Protein AF-A0A1M3NTE8-F1 (afdb_monomer)

pLDDT: mean 75.23, std 18.84, range [38.09, 96.38]

Solvent-accessible surface area (backbone atoms only — not comparable to full-atom values): 17982 Å² total; per-residue (Å²): 136,85,82,83,75,76,80,80,75,77,72,77,76,78,72,76,56,74,45,62,40,52,30,53,53,50,46,50,49,50,48,51,30,73,76,37,48,95,80,33,72,64,49,43,51,35,40,25,32,40,39,33,63,44,50,80,67,32,47,70,71,46,47,50,52,48,36,58,72,48,38,61,33,73,58,45,40,53,54,31,51,51,38,34,42,78,71,75,43,77,49,56,71,49,44,63,35,73,80,68,81,72,74,85,64,76,72,76,73,69,70,73,79,48,73,65,56,55,54,53,48,52,49,52,52,52,53,40,48,63,54,44,78,75,69,72,64,78,75,74,68,54,53,55,47,76,67,55,49,52,49,43,52,54,24,20,73,70,42,36,47,67,57,35,38,47,52,50,16,63,51,64,75,45,60,40,80,57,49,48,72,37,51,38,62,85,39,36,49,50,44,21,30,50,36,28,31,29,54,54,53,76,39,60,43,50,43,36,30,60,40,41,37,12,68,48,17,41,37,29,67,34,34,50,54,17,51,49,50,33,68,74,46,55,41,68,33,20,43,49,53,45,40,66,71,49,59,66,62,71,74,70,72,72,92,77,71,85,84,76,83,77,81,80,87,80,82,92,80,81,83,88,78,93,85,92,84,79,92,80,88,91,78,89,77,84,86,81,90,84,82,88,80,90,80,80,87,77,88,82,90,130

Sequence (302 aa):
MSADNPPLRAAPAHRLSRPATRAVVLEDIARAFIQGAERDPLAAESFADIGAALIPRVSMSSAVAVARMLAGRKDVPAPVLAALAARGLRPKGVTPAADPPRPKRKRVSRAPATPADGAARERMIADAARLAHLDAPPDLRRRADSIALLALARASERRDREDVVAILARVLGLPAAALDPLFDETSGELVAIACRAAGLEDADAIRIFVGVGPAATRSGAGLQEAMTSFQSLDRPTAARLLRTITRDEPEPLPAAQETAARSPRRQAAAAATLSPRSTAQSGLKDPKAATPASRTDGRNRG

Secondary structure (DSSP, 8-state):
-----------------HHHHHHHHHHHHHHHHHHHTTT-HHHHHHHHHHHHHHGGGS-HHHHHHHHHHHTT-S-B-HHHHHHHHHTT---TTPPBPP------------PPPPHHHHHHHHHHHHHHHHHHTS---GGGG-PPPHHHHHHHHHHHHTT-HHHHHHHHHHHHT--HHHHGGGGSTT-HHHHHHHHHHTT--HHHHHHHHHHTS-GGGGSHHHHHHHHHHHHHS-HHHHHHHHHHHHT-------S-STTSS-----------------------------------------

Foldseek 3Di:
DDPDDDPDDDDPPPPPDQQVLLLVLLVVLLVVCVVCVVPDPLSQQLNLFQLLLSLVPHDPVSLQVSLQSCALDEARAPSNQVSSVVVVRHRHNYDHHDPPPPPPPVPPPPPPCPVVNVVVVVVLLVVLVVCLPVDQDPLLPQAQDPVLLVQLLVCLVVLPQQSNLCSLCVLLVHDSVLCSVLQEQPALLSLLLSCQSNVHRPNSSLSCLCRHHHPQSSGNVRVVVNSVSNVVDHNSSSSSVSCVSSVPPPPPPPPPDPPPPDDDDDDDDDDDDDDDDDDDDDDDDDDDDDDDDDDDDDDDDD

Radius of gyration: 29.51 Å; Cα contacts (8 Å, |Δi|>4): 306; chains: 1; bounding box: 64×57×94 Å

Nearest PDB structures (foldseek):
  6w2r-assembly4_D  TM=2.465E-01  e=7.636E+00  synthetic construct

Structure (mmCIF, N/CA/C/O backbone):
data_AF-A0A1M3NTE8-F1
#
_entry.id   AF-A0A1M3NTE8-F1
#
loop_
_atom_site.group_PDB
_atom_site.id
_atom_site.type_symbol
_atom_site.label_atom_id
_atom_site.label_alt_id
_atom_site.label_comp_id
_atom_site.label_asym_id
_atom_site.label_entity_id
_atom_site.label_seq_id
_atom_site.pdbx_PDB_ins_code
_atom_site.Cartn_x
_atom_site.Cartn_y
_atom_site.Cartn_z
_atom_site.occupancy
_atom_site.B_iso_or_equiv
_atom_site.auth_seq_id
_atom_site.auth_comp_id
_atom_site.auth_asym_id
_atom_site.auth_atom_id
_atom_site.pdbx_PDB_model_num
ATOM 1 N N . MET A 1 1 ? 7.815 -33.077 48.089 1.00 52.97 1 MET A N 1
ATOM 2 C CA . MET A 1 1 ? 8.790 -32.557 47.107 1.00 52.97 1 MET A CA 1
ATOM 3 C C . MET A 1 1 ? 7.991 -32.054 45.917 1.00 52.97 1 MET A C 1
ATOM 5 O O . MET A 1 1 ? 7.627 -32.844 45.058 1.00 52.97 1 MET A O 1
ATOM 9 N N . SER A 1 2 ? 7.589 -30.783 45.953 1.00 54.34 2 SER A N 1
ATOM 10 C CA . SER A 1 2 ? 6.801 -30.159 44.886 1.00 54.34 2 SER A CA 1
ATOM 11 C C . SER A 1 2 ? 7.743 -29.775 43.753 1.00 54.34 2 SER A C 1
ATOM 13 O O . SER A 1 2 ? 8.661 -28.987 43.965 1.00 54.34 2 SER A O 1
ATOM 15 N N . ALA A 1 3 ? 7.552 -30.389 42.587 1.00 60.97 3 ALA A N 1
ATOM 16 C CA . ALA A 1 3 ? 8.304 -30.073 41.385 1.00 60.97 3 ALA A CA 1
ATOM 17 C C . ALA A 1 3 ? 7.840 -28.711 40.855 1.00 60.97 3 ALA A C 1
ATOM 19 O O . ALA A 1 3 ? 6.731 -28.568 40.341 1.00 60.97 3 ALA A O 1
ATOM 20 N N . ASP A 1 4 ? 8.699 -27.719 41.051 1.00 62.25 4 ASP A N 1
ATOM 21 C CA . ASP A 1 4 ? 8.585 -26.365 40.534 1.00 62.25 4 ASP A CA 1
ATOM 22 C C . ASP A 1 4 ? 8.729 -26.429 39.006 1.00 62.25 4 ASP A C 1
ATOM 24 O O . ASP A 1 4 ? 9.800 -26.735 38.478 1.00 62.25 4 ASP A O 1
ATOM 28 N N . ASN A 1 5 ? 7.616 -26.274 38.290 1.00 60.88 5 ASN A N 1
ATOM 29 C CA . ASN A 1 5 ? 7.572 -26.391 36.837 1.00 60.88 5 ASN A CA 1
ATOM 30 C C . ASN A 1 5 ? 7.789 -24.981 36.261 1.00 60.88 5 ASN A C 1
ATOM 32 O O . ASN A 1 5 ? 6.897 -24.137 36.396 1.00 60.88 5 ASN A O 1
ATOM 36 N N . PRO A 1 6 ? 8.958 -24.670 35.673 1.00 65.56 6 PRO A N 1
ATOM 37 C CA . PRO A 1 6 ? 9.236 -23.323 35.201 1.00 65.56 6 PRO A CA 1
ATOM 38 C C . PRO A 1 6 ? 8.247 -22.941 34.089 1.00 65.56 6 PRO A C 1
ATOM 40 O O . PRO A 1 6 ? 7.893 -23.785 33.259 1.00 65.56 6 PRO A O 1
ATOM 43 N N . PRO A 1 7 ? 7.799 -21.674 34.031 1.00 63.94 7 PRO A N 1
ATOM 44 C CA . PRO A 1 7 ? 6.866 -21.237 33.008 1.00 63.94 7 PRO A CA 1
ATOM 45 C C . PRO A 1 7 ? 7.504 -21.428 31.632 1.00 63.94 7 PRO A C 1
ATOM 47 O O . PRO A 1 7 ? 8.565 -20.871 31.337 1.00 63.94 7 PRO A O 1
ATOM 50 N N . LEU A 1 8 ? 6.834 -22.221 30.791 1.00 53.81 8 LEU A N 1
ATOM 51 C CA . LEU A 1 8 ? 7.122 -22.364 29.369 1.00 53.81 8 LEU A CA 1
ATOM 52 C C . LEU A 1 8 ? 7.195 -20.962 28.755 1.00 53.81 8 LEU A C 1
ATOM 54 O O . LEU A 1 8 ? 6.174 -20.317 28.511 1.00 53.81 8 LEU A O 1
ATOM 58 N N . ARG A 1 9 ? 8.418 -20.468 28.530 1.00 47.59 9 ARG A N 1
ATOM 59 C CA . ARG A 1 9 ? 8.657 -19.265 27.735 1.00 47.59 9 ARG A CA 1
ATOM 60 C C . ARG A 1 9 ? 8.012 -19.503 26.377 1.00 47.59 9 ARG A C 1
ATOM 62 O O . ARG A 1 9 ? 8.483 -20.345 25.617 1.00 47.59 9 ARG A O 1
ATOM 69 N N . ALA A 1 10 ? 6.936 -18.771 26.095 1.00 47.69 10 ALA A N 1
ATOM 70 C CA . ALA A 1 10 ? 6.314 -18.750 24.784 1.00 47.69 10 ALA A CA 1
ATOM 71 C C . ALA A 1 10 ? 7.410 -18.497 23.742 1.00 47.69 10 ALA A C 1
ATOM 73 O O . ALA A 1 10 ? 8.083 -17.463 23.778 1.00 47.69 10 ALA A O 1
ATOM 74 N N . ALA A 1 11 ? 7.628 -19.478 22.865 1.00 38.09 11 ALA A N 1
ATOM 75 C CA . ALA A 1 11 ? 8.566 -19.343 21.766 1.00 38.09 11 ALA A CA 1
ATOM 76 C C . ALA A 1 11 ? 8.205 -18.066 20.988 1.00 38.09 11 ALA A C 1
ATOM 78 O O . ALA A 1 11 ? 7.018 -17.837 20.724 1.00 38.09 11 ALA A O 1
ATOM 79 N N . PRO A 1 12 ? 9.178 -17.202 20.650 1.00 45.50 12 PRO A N 1
ATOM 80 C CA . PRO A 1 12 ? 8.890 -16.017 19.863 1.00 45.50 12 PRO A CA 1
ATOM 81 C C . PRO A 1 12 ? 8.267 -16.486 18.550 1.00 45.50 12 PRO A C 1
ATOM 83 O O . PRO A 1 12 ? 8.923 -17.176 17.773 1.00 45.50 12 PRO A O 1
ATOM 86 N N . ALA A 1 13 ? 6.994 -16.142 18.329 1.00 43.38 13 ALA A N 1
ATOM 87 C CA . ALA A 1 13 ? 6.312 -16.390 17.069 1.00 43.38 13 ALA A CA 1
ATOM 88 C C . ALA A 1 13 ? 7.244 -15.921 15.951 1.00 43.38 13 ALA A C 1
ATOM 90 O O . ALA A 1 13 ? 7.601 -14.738 15.904 1.00 43.38 13 ALA A O 1
ATOM 91 N N . HIS A 1 14 ? 7.716 -16.870 15.138 1.00 39.78 14 HIS A N 1
ATOM 92 C CA . HIS A 1 14 ? 8.646 -16.616 14.053 1.00 39.78 14 HIS A CA 1
ATOM 93 C C . HIS A 1 14 ? 8.064 -15.496 13.193 1.00 39.78 14 HIS A C 1
ATOM 95 O O . HIS A 1 14 ? 7.121 -15.704 12.435 1.00 39.78 14 HIS A O 1
ATOM 101 N N . ARG A 1 15 ? 8.612 -14.284 13.345 1.00 43.62 15 ARG A N 1
ATOM 102 C CA . ARG A 1 15 ? 8.368 -13.179 12.426 1.00 43.62 15 ARG A CA 1
ATOM 103 C C . ARG A 1 15 ? 8.891 -13.665 11.084 1.00 43.62 15 ARG A C 1
ATOM 105 O O . ARG A 1 15 ? 10.106 -13.677 10.875 1.00 43.62 15 ARG A O 1
ATOM 112 N N . LEU A 1 16 ? 7.995 -14.123 10.213 1.00 38.59 16 LEU A N 1
ATOM 113 C CA . LEU A 1 16 ? 8.320 -14.347 8.813 1.00 38.59 16 LEU A CA 1
ATOM 114 C C . LEU A 1 16 ? 9.028 -13.078 8.334 1.00 38.59 16 LEU A C 1
ATOM 116 O O . LEU A 1 16 ? 8.585 -11.951 8.559 1.00 38.59 16 LEU A O 1
ATOM 120 N N . SER A 1 17 ? 10.253 -13.260 7.862 1.00 43.56 17 SER A N 1
ATOM 121 C CA . SER A 1 17 ? 11.192 -12.157 7.727 1.00 43.56 17 SER A CA 1
ATOM 122 C C . SER A 1 17 ? 10.677 -11.158 6.682 1.00 43.56 17 SER A C 1
ATOM 124 O O . SER A 1 17 ? 10.452 -11.535 5.535 1.00 43.56 17 SER A O 1
ATOM 126 N N . ARG A 1 18 ? 10.582 -9.871 7.066 1.00 55.00 18 ARG A N 1
ATOM 127 C CA . ARG A 1 18 ? 10.292 -8.684 6.222 1.00 55.00 18 ARG A CA 1
ATOM 128 C C . ARG A 1 18 ? 10.755 -8.751 4.744 1.00 55.00 18 ARG A C 1
ATOM 130 O O . ARG A 1 18 ? 10.030 -8.241 3.890 1.00 55.00 18 ARG A O 1
ATOM 137 N N . PRO A 1 19 ? 11.930 -9.310 4.385 1.00 58.81 19 PRO A N 1
ATOM 138 C CA . PRO A 1 19 ? 12.345 -9.468 2.984 1.00 58.81 19 PRO A CA 1
ATOM 139 C C . PRO A 1 19 ? 11.496 -10.424 2.125 1.00 58.81 19 PRO A C 1
ATOM 141 O O . PRO A 1 19 ? 11.355 -10.156 0.933 1.00 58.81 19 PRO A O 1
ATOM 144 N N . ALA A 1 20 ? 10.933 -11.506 2.676 1.00 66.75 20 ALA A N 1
ATOM 145 C CA . ALA A 1 20 ? 10.155 -12.488 1.899 1.00 66.75 20 ALA A CA 1
ATOM 146 C C . ALA A 1 20 ? 8.852 -11.875 1.364 1.00 66.75 20 ALA A C 1
ATOM 148 O O . ALA A 1 20 ? 8.444 -12.063 0.226 1.00 66.75 20 ALA A O 1
ATOM 149 N N . THR A 1 21 ? 8.258 -11.037 2.191 1.00 71.69 21 THR A N 1
ATOM 150 C CA . THR A 1 21 ? 7.021 -10.305 1.977 1.00 71.69 21 THR A CA 1
ATOM 151 C C . THR A 1 21 ? 7.117 -9.318 0.796 1.00 71.69 21 THR A C 1
ATOM 153 O O . THR A 1 21 ? 6.247 -9.286 -0.070 1.00 71.69 21 THR A O 1
ATOM 156 N N . ARG A 1 22 ? 8.223 -8.565 0.683 1.00 77.88 22 ARG A N 1
ATOM 157 C CA . ARG A 1 22 ? 8.473 -7.649 -0.455 1.00 77.88 22 ARG A CA 1
ATOM 158 C C . ARG A 1 22 ? 8.763 -8.387 -1.760 1.00 77.88 22 ARG A C 1
ATOM 160 O O . ARG A 1 22 ? 8.452 -7.871 -2.829 1.00 77.88 22 ARG A O 1
ATOM 167 N N . ALA A 1 23 ? 9.374 -9.566 -1.664 1.00 83.00 23 ALA A N 1
ATOM 168 C CA . ALA A 1 23 ? 9.650 -10.409 -2.818 1.00 83.00 23 ALA A CA 1
ATOM 169 C C . ALA A 1 23 ? 8.363 -10.875 -3.496 1.00 83.00 23 ALA A C 1
ATOM 171 O O . ALA A 1 23 ? 8.239 -10.708 -4.703 1.00 83.00 23 ALA A O 1
ATOM 172 N N . VAL A 1 24 ? 7.395 -11.359 -2.710 1.00 83.19 24 VAL A N 1
ATOM 173 C CA . VAL A 1 24 ? 6.091 -11.800 -3.227 1.00 83.19 24 VAL A CA 1
ATOM 174 C C . VAL A 1 24 ? 5.409 -10.675 -4.000 1.00 83.19 24 VAL A C 1
ATOM 176 O O . VAL A 1 24 ? 5.015 -10.873 -5.141 1.00 83.19 24 VAL A O 1
ATOM 179 N N . VAL A 1 25 ? 5.359 -9.464 -3.435 1.00 80.94 25 VAL A N 1
ATOM 180 C CA . VAL A 1 25 ? 4.721 -8.332 -4.122 1.00 80.94 25 VAL A CA 1
ATOM 181 C C . VAL A 1 25 ? 5.452 -7.952 -5.413 1.00 80.94 25 VAL A C 1
ATOM 183 O O . VAL A 1 25 ? 4.812 -7.691 -6.427 1.00 80.94 25 VAL A O 1
ATOM 186 N N . LEU A 1 26 ? 6.788 -7.935 -5.408 1.00 89.69 26 LEU A N 1
ATOM 187 C CA . LEU A 1 26 ? 7.556 -7.655 -6.622 1.00 89.69 26 LEU A CA 1
ATOM 188 C C . LEU A 1 26 ? 7.302 -8.711 -7.712 1.00 89.69 26 LEU A C 1
ATOM 190 O O . LEU A 1 26 ? 7.161 -8.354 -8.881 1.00 89.69 26 LEU A O 1
ATOM 194 N N . GLU A 1 27 ? 7.232 -9.989 -7.342 1.00 90.69 27 GLU A N 1
ATOM 195 C CA . GLU A 1 27 ? 6.917 -11.087 -8.261 1.00 90.69 27 GLU A CA 1
ATOM 196 C C . GLU A 1 27 ? 5.484 -10.989 -8.802 1.00 90.69 27 GLU A C 1
ATOM 198 O O . GLU A 1 27 ? 5.280 -11.177 -10.002 1.00 90.69 27 GLU A O 1
ATOM 203 N N . ASP A 1 28 ? 4.509 -10.630 -7.964 1.00 86.75 28 ASP A N 1
ATOM 204 C CA . ASP A 1 28 ? 3.114 -10.437 -8.373 1.00 86.75 28 ASP A CA 1
ATOM 205 C C . ASP A 1 28 ? 2.981 -9.281 -9.377 1.00 86.75 28 ASP A C 1
ATOM 207 O O . ASP A 1 28 ? 2.357 -9.439 -10.428 1.00 86.75 28 ASP A O 1
ATOM 211 N N . ILE A 1 29 ? 3.629 -8.137 -9.120 1.00 86.62 29 ILE A N 1
ATOM 212 C CA . ILE A 1 29 ? 3.616 -6.991 -10.046 1.00 86.62 29 ILE A CA 1
ATOM 213 C C . ILE A 1 29 ? 4.350 -7.344 -11.346 1.00 86.62 29 ILE A C 1
ATOM 215 O O . ILE A 1 29 ? 3.859 -7.029 -12.430 1.00 86.62 29 ILE A O 1
ATOM 219 N N . ALA A 1 30 ? 5.489 -8.043 -11.272 1.00 91.00 30 ALA A N 1
ATOM 220 C CA . ALA A 1 30 ? 6.195 -8.516 -12.463 1.00 91.00 30 ALA A CA 1
ATOM 221 C C . ALA A 1 30 ? 5.328 -9.483 -13.285 1.00 91.00 30 ALA A C 1
ATOM 223 O O . ALA A 1 30 ? 5.310 -9.406 -14.513 1.00 91.00 30 ALA A O 1
ATOM 224 N N . ARG A 1 31 ? 4.569 -10.368 -12.628 1.00 91.06 31 ARG A N 1
ATOM 225 C CA . ARG A 1 31 ? 3.627 -11.282 -13.286 1.00 91.06 31 ARG A CA 1
ATOM 226 C C . ARG A 1 31 ? 2.488 -10.524 -13.959 1.00 91.06 31 ARG A C 1
ATOM 228 O O . ARG A 1 31 ? 2.199 -10.806 -15.119 1.00 91.06 31 ARG A O 1
ATOM 235 N N . ALA A 1 32 ? 1.889 -9.554 -13.271 1.00 85.31 32 ALA A N 1
ATOM 236 C CA . ALA A 1 32 ? 0.842 -8.703 -13.830 1.00 85.31 32 ALA A CA 1
ATOM 237 C C . ALA A 1 32 ? 1.348 -7.925 -15.057 1.00 85.31 32 ALA A C 1
ATOM 239 O O . ALA A 1 32 ? 0.677 -7.893 -16.086 1.00 85.31 32 ALA A O 1
ATOM 240 N N . PHE A 1 33 ? 2.569 -7.382 -14.991 1.00 90.00 33 PHE A N 1
ATOM 241 C CA . PHE A 1 33 ? 3.233 -6.768 -16.139 1.00 90.00 33 PHE A CA 1
ATOM 242 C C . PHE A 1 33 ? 3.392 -7.768 -17.290 1.00 90.00 33 PHE A C 1
ATOM 244 O O . PHE A 1 33 ? 2.967 -7.490 -18.402 1.00 90.00 33 PHE A O 1
ATOM 251 N N . ILE A 1 34 ? 3.923 -8.967 -17.050 1.00 89.81 34 ILE A N 1
ATOM 252 C CA . ILE A 1 34 ? 4.114 -9.971 -18.112 1.00 89.81 34 ILE A CA 1
ATOM 253 C C . ILE A 1 34 ? 2.788 -10.355 -18.786 1.00 89.81 34 ILE A C 1
ATOM 255 O O . ILE A 1 34 ? 2.754 -10.529 -20.006 1.00 89.81 34 ILE A O 1
ATOM 259 N N . GLN A 1 35 ? 1.708 -10.455 -18.010 1.00 87.81 35 GLN A N 1
ATOM 260 C CA . GLN A 1 35 ? 0.374 -10.796 -18.508 1.00 87.81 35 GLN A CA 1
ATOM 261 C C . GLN A 1 35 ? -0.313 -9.637 -19.254 1.00 87.81 35 GLN A C 1
ATOM 263 O O . GLN A 1 35 ? -1.102 -9.898 -20.159 1.00 87.81 35 GLN A O 1
ATOM 268 N N . GLY A 1 36 ? -0.026 -8.379 -18.895 1.00 78.06 36 GLY A N 1
ATOM 269 C CA . GLY A 1 36 ? -0.751 -7.198 -19.386 1.00 78.06 36 GLY A CA 1
ATOM 270 C C . GLY A 1 36 ? 0.043 -6.200 -20.240 1.00 78.06 36 GLY A C 1
ATOM 271 O O . GLY A 1 36 ? -0.573 -5.319 -20.832 1.00 78.06 36 GLY A O 1
ATOM 272 N N . ALA A 1 37 ? 1.374 -6.314 -20.334 1.00 60.78 37 ALA A N 1
ATOM 273 C CA . ALA A 1 37 ? 2.258 -5.263 -20.867 1.00 60.78 37 ALA A CA 1
ATOM 274 C C . ALA A 1 37 ? 1.946 -4.816 -22.302 1.00 60.78 37 ALA A C 1
ATOM 276 O O . ALA A 1 37 ? 2.113 -3.644 -22.614 1.00 60.78 37 ALA A O 1
ATOM 277 N N . GLU A 1 38 ? 1.473 -5.713 -23.168 1.00 65.62 38 GLU A N 1
ATOM 278 C CA . GLU A 1 38 ? 1.120 -5.349 -24.550 1.00 65.62 38 GLU A CA 1
ATOM 279 C C . GLU A 1 38 ? -0.190 -4.550 -24.641 1.00 65.62 38 GLU A C 1
ATOM 281 O O . GLU A 1 38 ? -0.484 -3.962 -25.677 1.00 65.62 38 GLU A O 1
ATOM 286 N N . ARG A 1 39 ? -0.998 -4.538 -23.573 1.00 65.19 39 ARG A N 1
ATOM 287 C CA . ARG A 1 39 ? -2.368 -4.004 -23.582 1.00 65.19 39 ARG A CA 1
ATOM 288 C C . ARG A 1 39 ? -2.565 -2.791 -22.677 1.00 65.19 39 ARG A C 1
ATOM 290 O O . ARG A 1 39 ? -3.520 -2.054 -22.899 1.00 65.19 39 ARG A O 1
ATOM 297 N N . ASP A 1 40 ? -1.699 -2.579 -21.684 1.00 79.75 40 ASP A N 1
ATOM 298 C CA . ASP A 1 40 ? -1.876 -1.520 -20.685 1.00 79.75 40 ASP A CA 1
ATOM 299 C C . ASP A 1 40 ? -0.588 -0.700 -20.437 1.00 79.75 40 ASP A C 1
ATOM 301 O O . ASP A 1 40 ? 0.303 -1.138 -19.698 1.00 79.75 40 ASP A O 1
ATOM 305 N N . PRO A 1 41 ? -0.479 0.522 -20.999 1.00 79.38 41 PRO A N 1
ATOM 306 C CA . PRO A 1 41 ? 0.667 1.397 -20.762 1.00 79.38 41 PRO A CA 1
ATOM 307 C C . PRO A 1 41 ? 0.775 1.870 -19.303 1.00 79.38 41 PRO A C 1
ATOM 309 O O . PRO A 1 41 ? 1.880 2.166 -18.846 1.00 79.38 41 PRO A O 1
ATOM 312 N N . LEU A 1 42 ? -0.329 1.911 -18.545 1.00 74.94 42 LEU A N 1
ATOM 313 C CA . LEU A 1 42 ? -0.292 2.266 -17.123 1.00 74.94 42 LEU A CA 1
ATOM 314 C C . LEU A 1 42 ? 0.345 1.150 -16.298 1.00 74.94 42 LEU A C 1
ATOM 316 O O . LEU A 1 42 ? 1.112 1.434 -15.382 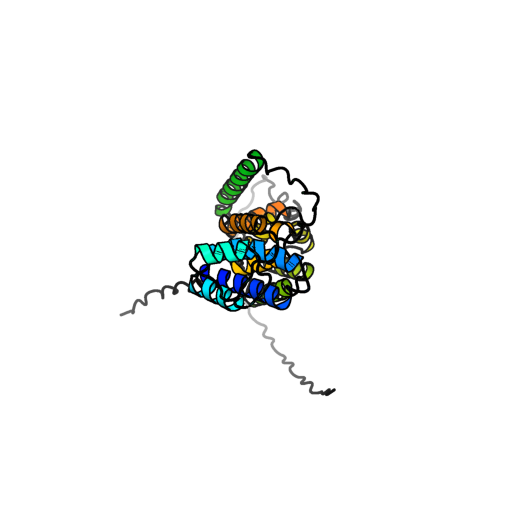1.00 74.94 42 LEU A O 1
ATOM 320 N N . ALA A 1 43 ? 0.092 -0.115 -16.643 1.00 79.50 43 ALA A N 1
ATOM 321 C CA . ALA A 1 43 ? 0.746 -1.246 -15.990 1.00 79.50 43 ALA A CA 1
ATOM 322 C C . ALA A 1 43 ? 2.269 -1.225 -16.204 1.00 79.50 43 ALA A C 1
ATOM 324 O O . ALA A 1 43 ? 3.022 -1.514 -15.273 1.00 79.50 43 ALA A O 1
ATOM 325 N N . ALA A 1 44 ? 2.730 -0.845 -17.401 1.00 85.00 44 ALA A N 1
ATOM 326 C CA . ALA A 1 44 ? 4.154 -0.688 -17.692 1.00 85.00 44 ALA A CA 1
ATOM 327 C C . ALA A 1 44 ? 4.790 0.462 -16.890 1.00 85.00 44 ALA A C 1
ATOM 329 O O . ALA A 1 44 ? 5.868 0.277 -16.324 1.00 85.00 44 ALA A O 1
ATOM 330 N N . GLU A 1 45 ? 4.115 1.614 -16.787 1.00 83.25 45 GLU A N 1
ATOM 33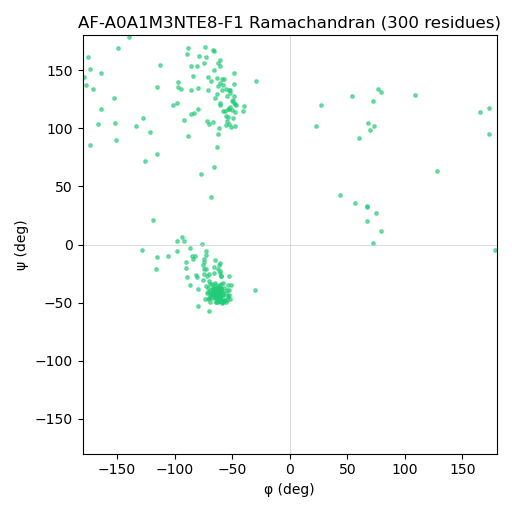1 C CA . GLU A 1 45 ? 4.559 2.761 -15.975 1.00 83.25 45 GLU A CA 1
ATOM 332 C C . GLU A 1 45 ? 4.625 2.391 -14.483 1.00 83.25 45 GLU A C 1
ATOM 334 O O . GLU A 1 45 ? 5.665 2.559 -13.847 1.00 83.25 45 GLU A O 1
ATOM 339 N N . SER A 1 46 ? 3.563 1.792 -13.936 1.00 82.75 46 SER A N 1
ATOM 340 C CA . SER A 1 46 ? 3.534 1.332 -12.543 1.00 82.75 46 SER A CA 1
ATOM 341 C C . SER A 1 46 ? 4.605 0.280 -12.256 1.00 82.75 46 SER A C 1
ATOM 343 O O . SER A 1 46 ? 5.238 0.324 -11.201 1.00 82.75 46 SER A O 1
ATOM 345 N N . PHE A 1 47 ? 4.855 -0.654 -13.179 1.00 91.94 47 PHE A N 1
ATOM 346 C CA . PHE A 1 47 ? 5.926 -1.632 -13.005 1.00 91.94 47 PHE A CA 1
ATOM 347 C C . PHE A 1 47 ? 7.314 -0.990 -13.062 1.00 91.94 47 PHE A C 1
ATOM 349 O O . PHE A 1 47 ? 8.173 -1.354 -12.257 1.00 91.94 47 PHE A O 1
ATOM 356 N N . ALA A 1 48 ? 7.534 -0.027 -13.963 1.00 91.31 48 ALA A N 1
ATOM 357 C CA . ALA A 1 48 ? 8.789 0.718 -14.049 1.00 91.31 48 ALA A CA 1
ATOM 358 C C . ALA A 1 48 ? 9.134 1.361 -12.702 1.00 91.31 48 ALA A C 1
ATOM 360 O O . ALA A 1 48 ? 10.236 1.192 -12.178 1.00 91.31 48 ALA A O 1
ATOM 361 N N . ASP A 1 49 ? 8.145 2.038 -12.136 1.00 86.00 49 ASP A N 1
ATOM 362 C CA . ASP A 1 49 ? 8.233 2.787 -10.897 1.00 86.00 49 ASP A CA 1
ATOM 363 C C . ASP A 1 49 ? 8.388 1.882 -9.667 1.00 86.00 49 ASP A C 1
ATOM 365 O O . ASP A 1 49 ? 9.357 1.989 -8.908 1.00 86.00 49 ASP A O 1
ATOM 369 N N . ILE A 1 50 ? 7.437 0.968 -9.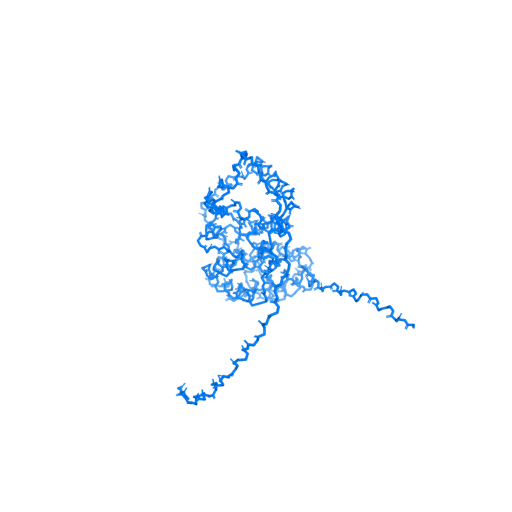459 1.00 87.12 50 ILE A N 1
ATOM 370 C CA . ILE A 1 50 ? 7.394 0.120 -8.263 1.00 87.12 50 ILE A CA 1
ATOM 371 C C . ILE A 1 50 ? 8.510 -0.923 -8.310 1.00 87.12 50 ILE A C 1
ATOM 373 O O . ILE A 1 50 ? 9.182 -1.166 -7.304 1.00 87.12 50 ILE A O 1
ATOM 377 N N . GLY A 1 51 ? 8.750 -1.517 -9.481 1.00 92.25 51 GLY A N 1
ATOM 378 C CA . GLY A 1 51 ? 9.821 -2.483 -9.683 1.00 92.25 51 GLY A CA 1
ATOM 379 C C . GLY A 1 51 ? 11.183 -1.880 -9.347 1.00 92.25 51 GLY A C 1
ATOM 380 O O . GLY A 1 51 ? 11.915 -2.449 -8.534 1.00 92.25 51 GLY A O 1
ATOM 381 N N . ALA A 1 52 ? 11.497 -0.694 -9.881 1.00 91.56 52 ALA A N 1
ATOM 382 C CA . ALA A 1 52 ? 12.760 -0.012 -9.595 1.00 91.56 52 ALA A CA 1
ATOM 383 C C . ALA A 1 52 ? 12.930 0.336 -8.105 1.00 91.56 52 ALA A C 1
ATOM 385 O O . ALA A 1 52 ? 14.041 0.244 -7.581 1.00 91.56 52 ALA A O 1
ATOM 386 N N . ALA A 1 53 ? 11.845 0.673 -7.399 1.00 87.19 53 ALA A N 1
ATOM 387 C CA . ALA A 1 53 ? 11.884 0.957 -5.964 1.00 87.19 53 ALA A CA 1
ATOM 388 C C . ALA A 1 53 ? 12.073 -0.305 -5.094 1.00 87.19 53 ALA A C 1
ATOM 390 O O . ALA A 1 53 ? 12.745 -0.257 -4.056 1.00 87.19 53 ALA A O 1
ATOM 391 N N . LEU A 1 54 ? 11.485 -1.440 -5.492 1.00 88.50 54 LEU A N 1
ATOM 392 C CA . LEU A 1 54 ? 11.504 -2.683 -4.710 1.00 88.50 54 LEU A CA 1
ATOM 393 C C . LEU A 1 54 ? 12.739 -3.552 -4.968 1.00 88.50 54 LEU A C 1
ATOM 395 O O . LEU A 1 54 ? 13.243 -4.168 -4.025 1.00 88.50 54 LEU A O 1
ATOM 399 N N . ILE A 1 55 ? 13.262 -3.594 -6.198 1.00 93.62 55 ILE A N 1
ATOM 400 C CA . ILE A 1 55 ? 14.407 -4.444 -6.571 1.00 93.62 55 ILE A CA 1
ATOM 401 C C . ILE A 1 55 ? 15.621 -4.259 -5.647 1.00 93.62 55 ILE A C 1
ATOM 403 O O . ILE A 1 55 ? 16.181 -5.274 -5.231 1.00 93.62 55 ILE A O 1
ATOM 407 N N . PRO A 1 56 ? 16.035 -3.043 -5.244 1.00 91.81 56 PRO A N 1
ATOM 408 C CA . PRO A 1 56 ? 17.164 -2.869 -4.325 1.00 91.81 56 PRO A CA 1
ATOM 409 C C . PRO A 1 56 ? 16.915 -3.420 -2.912 1.00 91.81 56 PRO A C 1
ATOM 411 O O . PRO A 1 56 ? 17.859 -3.640 -2.161 1.00 91.81 56 PRO A O 1
ATOM 414 N N . ARG A 1 57 ? 15.648 -3.629 -2.530 1.00 87.50 57 ARG A N 1
ATOM 415 C CA . ARG A 1 57 ? 15.220 -3.925 -1.153 1.00 87.50 57 ARG A CA 1
ATOM 416 C C . ARG A 1 57 ? 14.828 -5.386 -0.920 1.00 87.50 57 ARG A C 1
ATOM 418 O O . ARG A 1 57 ? 14.593 -5.761 0.230 1.00 87.50 57 ARG A O 1
ATOM 425 N N . VAL A 1 58 ? 14.708 -6.192 -1.975 1.00 90.00 58 VAL A N 1
ATOM 426 C CA . VAL A 1 58 ? 14.399 -7.630 -1.880 1.00 90.00 58 VAL A CA 1
ATOM 427 C C . VAL A 1 58 ? 15.669 -8.474 -1.757 1.00 90.00 58 VAL A C 1
ATOM 429 O O . VAL A 1 58 ? 16.777 -8.025 -2.062 1.00 90.00 58 VAL A O 1
ATOM 432 N N . SER A 1 59 ? 15.525 -9.728 -1.335 1.00 91.88 59 SER A N 1
ATOM 433 C CA . SER A 1 59 ? 16.647 -10.672 -1.309 1.00 91.88 59 SER A CA 1
ATOM 434 C C . SER A 1 59 ? 17.232 -10.905 -2.716 1.00 91.88 59 SER A C 1
ATOM 436 O O . SER A 1 59 ? 16.572 -10.646 -3.726 1.00 91.88 59 SER A O 1
ATOM 438 N N . MET A 1 60 ? 18.482 -11.374 -2.804 1.00 94.62 60 MET A N 1
ATOM 439 C CA . MET A 1 60 ? 19.108 -11.649 -4.107 1.00 94.62 60 MET A CA 1
ATOM 440 C C . MET A 1 60 ? 18.386 -12.766 -4.870 1.00 94.62 60 MET A C 1
ATOM 442 O O . MET A 1 60 ? 18.196 -12.643 -6.076 1.00 94.62 60 MET A O 1
ATOM 446 N N . SER A 1 61 ? 17.921 -13.816 -4.183 1.00 91.19 61 SER A N 1
ATOM 447 C CA . SER A 1 61 ? 17.166 -14.907 -4.815 1.00 91.19 61 SER A CA 1
ATOM 448 C C . SER A 1 61 ? 15.874 -14.407 -5.465 1.00 91.19 61 SER A C 1
ATOM 450 O O . SER A 1 61 ? 15.574 -14.787 -6.594 1.00 91.19 61 SER A O 1
ATOM 452 N N . SER A 1 62 ? 15.162 -13.491 -4.809 1.00 92.50 62 SER A N 1
ATOM 453 C CA . SER A 1 62 ? 13.949 -12.865 -5.348 1.00 92.50 62 SER A CA 1
ATOM 454 C C . SER A 1 62 ? 14.239 -11.974 -6.557 1.00 92.50 62 SER A C 1
ATOM 456 O O . SER A 1 62 ? 13.545 -12.047 -7.566 1.00 92.50 62 SER A O 1
ATOM 458 N N . ALA A 1 63 ? 15.305 -11.167 -6.507 1.00 95.00 63 ALA A N 1
ATOM 459 C CA . ALA A 1 63 ? 15.711 -10.365 -7.663 1.00 95.00 63 ALA A CA 1
ATOM 460 C C . ALA A 1 63 ? 16.104 -11.246 -8.865 1.00 95.00 63 ALA A C 1
ATOM 462 O O . ALA A 1 63 ? 15.770 -10.917 -10.002 1.00 95.00 63 ALA A O 1
ATOM 463 N N . VAL A 1 64 ? 16.751 -12.394 -8.622 1.00 95.25 64 VAL A N 1
ATOM 464 C CA . VAL A 1 64 ? 17.049 -13.401 -9.656 1.00 95.25 64 VAL A CA 1
ATOM 465 C C . VAL A 1 64 ? 15.767 -14.008 -10.229 1.00 95.25 64 VAL A C 1
ATOM 467 O O . VAL A 1 64 ? 15.679 -14.171 -11.446 1.00 95.25 64 VAL A O 1
ATOM 470 N N . ALA A 1 65 ? 14.778 -14.333 -9.392 1.00 93.38 65 ALA A N 1
ATOM 471 C CA . ALA A 1 65 ? 13.491 -14.856 -9.850 1.00 93.38 65 ALA A CA 1
ATOM 472 C C . ALA A 1 65 ? 12.798 -13.866 -10.799 1.00 93.38 65 ALA A C 1
ATOM 474 O O . ALA A 1 65 ? 12.442 -14.232 -11.917 1.00 93.38 65 ALA A O 1
ATOM 475 N N . VAL A 1 66 ? 12.737 -12.590 -10.417 1.00 95.44 66 VAL A N 1
ATOM 476 C CA . VAL A 1 66 ? 12.176 -11.517 -11.252 1.00 95.44 66 VAL A CA 1
ATOM 477 C C . VAL A 1 66 ? 12.978 -11.338 -12.544 1.00 95.44 66 VAL A C 1
ATOM 479 O O . VAL A 1 66 ? 12.394 -11.265 -13.621 1.00 95.44 66 VAL A O 1
ATOM 482 N N . ALA A 1 67 ? 14.314 -11.349 -12.488 1.00 95.81 67 ALA A N 1
ATOM 483 C CA . ALA A 1 67 ? 15.145 -11.281 -13.692 1.00 95.81 67 ALA A CA 1
ATOM 484 C C . ALA A 1 67 ? 14.879 -12.458 -14.651 1.00 95.81 67 ALA A C 1
ATOM 486 O O . ALA A 1 67 ? 14.853 -12.269 -15.865 1.00 95.81 67 ALA A O 1
ATOM 487 N N . ARG A 1 68 ? 14.641 -13.668 -14.128 1.00 95.69 68 ARG A N 1
ATOM 488 C CA . ARG A 1 68 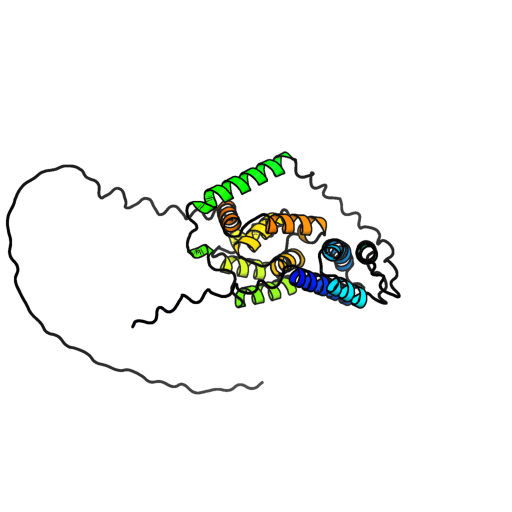? 14.254 -14.832 -14.943 1.00 95.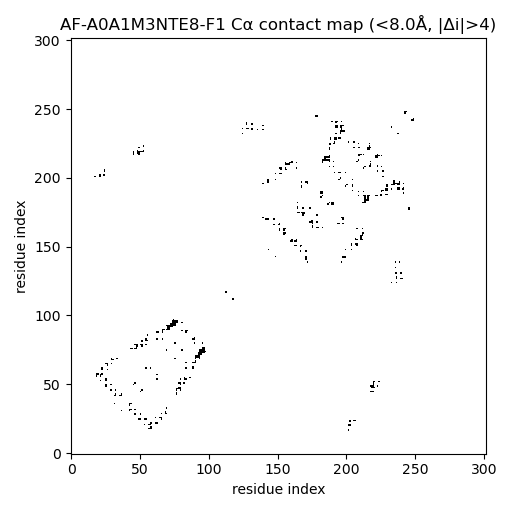69 68 ARG A CA 1
ATOM 489 C C . ARG A 1 68 ? 12.872 -14.662 -15.564 1.00 95.69 68 ARG A C 1
ATOM 491 O O . ARG A 1 68 ? 12.719 -14.980 -16.736 1.00 95.69 68 ARG A O 1
ATOM 498 N N . MET A 1 69 ? 11.903 -14.136 -14.816 1.00 95.25 69 MET A N 1
ATOM 499 C CA . MET A 1 69 ? 10.556 -13.856 -15.332 1.00 95.25 69 MET A CA 1
ATOM 500 C C . MET A 1 69 ? 10.578 -12.861 -16.502 1.00 95.25 69 MET A C 1
ATOM 502 O O . MET A 1 69 ? 9.784 -12.979 -17.429 1.00 95.25 69 MET A O 1
ATOM 506 N N . LEU A 1 70 ? 11.502 -11.898 -16.472 1.00 94.56 70 LEU A N 1
ATOM 507 C CA . LEU A 1 70 ? 11.651 -10.878 -17.512 1.00 94.56 70 LEU A CA 1
ATOM 508 C C . LEU A 1 70 ? 12.507 -11.329 -18.706 1.00 94.56 70 LEU A C 1
ATOM 510 O O . LEU A 1 70 ? 12.561 -10.619 -19.706 1.00 94.56 70 LEU A O 1
ATOM 514 N N . ALA A 1 71 ? 13.196 -12.470 -18.628 1.00 93.69 71 ALA A N 1
ATOM 515 C CA . ALA A 1 71 ? 14.084 -12.925 -19.695 1.00 93.69 71 ALA A CA 1
ATOM 516 C C . ALA A 1 71 ? 13.315 -13.184 -21.005 1.00 93.69 71 ALA A C 1
ATOM 518 O O . ALA A 1 71 ? 12.233 -13.768 -21.003 1.00 93.69 71 ALA A O 1
ATOM 519 N N . GLY A 1 72 ? 13.881 -12.743 -22.131 1.00 89.62 72 GLY A N 1
ATOM 520 C CA . GLY A 1 72 ? 13.265 -12.855 -23.459 1.00 89.62 72 GLY A CA 1
ATOM 521 C C . GLY A 1 72 ? 12.074 -11.923 -23.707 1.00 89.62 72 GLY A C 1
ATOM 522 O O . GLY A 1 72 ? 11.484 -11.971 -24.787 1.00 89.62 72 GLY A O 1
ATOM 523 N N . ARG A 1 73 ? 11.704 -11.073 -22.740 1.00 89.38 73 ARG A N 1
ATOM 524 C CA . ARG A 1 73 ? 10.653 -10.071 -22.929 1.00 89.38 73 ARG A CA 1
ATOM 525 C C . ARG A 1 73 ? 11.202 -8.863 -23.674 1.00 89.38 73 ARG A C 1
ATOM 527 O O . ARG A 1 73 ? 12.257 -8.329 -23.335 1.00 89.38 73 ARG A O 1
ATOM 534 N N . LYS A 1 74 ? 10.435 -8.414 -24.662 1.00 84.94 74 LYS A N 1
ATOM 535 C CA . LYS A 1 74 ? 10.591 -7.091 -25.260 1.00 84.94 74 LYS A CA 1
ATOM 536 C C . LYS A 1 74 ? 9.901 -6.074 -24.346 1.00 84.94 74 LYS A C 1
ATOM 538 O O . LYS A 1 74 ? 9.008 -6.437 -23.581 1.00 84.94 74 LYS A O 1
ATOM 543 N N . ASP A 1 75 ? 10.367 -4.835 -24.387 1.00 86.56 75 ASP A N 1
ATOM 544 C CA . ASP A 1 75 ? 9.723 -3.697 -23.727 1.00 86.56 75 ASP A CA 1
ATOM 545 C C . ASP A 1 75 ? 9.726 -3.722 -22.193 1.00 86.56 75 ASP A C 1
ATOM 547 O O . ASP A 1 75 ? 8.826 -3.200 -21.534 1.00 86.56 75 ASP A O 1
ATOM 551 N N . VAL A 1 76 ? 10.777 -4.280 -21.588 1.00 91.00 76 VAL A N 1
ATOM 552 C CA . VAL A 1 76 ? 10.967 -4.135 -20.139 1.00 91.00 76 VAL A CA 1
ATOM 553 C C . VAL A 1 76 ? 11.363 -2.685 -19.829 1.00 91.00 76 VAL A C 1
ATOM 555 O O . VAL A 1 76 ? 12.275 -2.156 -20.479 1.00 91.00 76 VAL A O 1
ATOM 558 N N . PRO A 1 77 ? 10.740 -2.031 -18.829 1.00 92.69 77 PRO A N 1
ATOM 559 C CA . PRO A 1 77 ? 11.072 -0.653 -18.498 1.00 92.69 77 PRO A CA 1
ATOM 560 C C . PRO A 1 77 ? 12.545 -0.464 -18.120 1.00 92.69 77 PRO A C 1
ATOM 562 O O . PRO A 1 77 ? 13.090 -1.188 -17.279 1.00 92.69 77 PRO A O 1
ATOM 565 N N . ALA A 1 78 ? 13.184 0.559 -18.693 1.00 91.62 78 ALA A N 1
ATOM 566 C CA . ALA A 1 78 ? 14.594 0.866 -18.451 1.00 91.62 78 ALA A CA 1
ATOM 567 C C . ALA A 1 78 ? 14.961 1.040 -16.957 1.00 91.62 78 ALA A C 1
ATOM 569 O O . ALA A 1 78 ? 16.005 0.516 -16.559 1.00 91.62 78 ALA A O 1
ATOM 570 N N . PRO A 1 79 ? 14.131 1.669 -16.091 1.00 92.25 79 PRO A N 1
ATOM 571 C CA . PRO A 1 79 ? 14.434 1.777 -14.659 1.00 92.25 79 PRO A CA 1
ATOM 572 C C . PRO A 1 79 ? 14.556 0.421 -13.948 1.00 92.25 79 PRO A C 1
ATOM 574 O O . PRO A 1 79 ? 15.427 0.238 -13.098 1.00 92.25 79 PRO A O 1
ATOM 577 N N . VAL A 1 80 ? 13.728 -0.557 -14.328 1.00 95.06 80 VAL A N 1
ATOM 578 C CA . VAL A 1 80 ? 13.769 -1.922 -13.779 1.00 95.06 80 VAL A CA 1
ATOM 579 C C . VAL A 1 80 ? 15.047 -2.634 -14.215 1.00 95.06 80 VAL A C 1
ATOM 581 O O . VAL A 1 80 ? 15.718 -3.259 -13.393 1.00 95.06 80 VAL A O 1
ATOM 584 N N . LEU A 1 81 ? 15.433 -2.492 -15.487 1.00 95.19 81 LEU A N 1
ATOM 585 C CA . LEU A 1 81 ? 16.689 -3.045 -15.998 1.00 95.19 81 LEU A CA 1
ATOM 586 C C . LEU A 1 81 ? 17.908 -2.419 -15.326 1.00 95.19 81 LEU A C 1
ATOM 588 O O . LEU A 1 81 ? 18.833 -3.144 -14.968 1.00 95.19 81 LEU A O 1
ATOM 592 N N . ALA A 1 82 ? 17.893 -1.105 -15.099 1.00 93.56 82 ALA A N 1
ATOM 593 C CA . ALA A 1 82 ? 18.947 -0.413 -14.370 1.00 93.56 82 ALA A CA 1
ATOM 594 C C . ALA A 1 82 ? 19.051 -0.915 -12.920 1.00 93.56 82 ALA A C 1
ATOM 596 O O . ALA A 1 82 ? 20.149 -1.219 -12.455 1.00 93.56 82 ALA A O 1
ATOM 597 N N . ALA A 1 83 ? 17.918 -1.082 -12.226 1.00 93.88 83 ALA A N 1
ATOM 598 C CA . ALA A 1 83 ? 17.888 -1.603 -10.861 1.00 93.88 83 ALA A CA 1
ATOM 599 C C . ALA A 1 83 ? 18.396 -3.056 -10.771 1.00 93.88 83 ALA A C 1
ATOM 601 O O . ALA A 1 83 ? 19.137 -3.390 -9.846 1.00 93.88 83 ALA A O 1
ATOM 602 N N . LEU A 1 84 ? 18.054 -3.919 -11.736 1.00 96.25 84 LEU A N 1
ATOM 603 C CA . LEU A 1 84 ? 18.597 -5.282 -11.825 1.00 96.25 84 LEU A CA 1
ATOM 604 C C . LEU A 1 84 ? 20.097 -5.274 -12.149 1.00 96.25 84 LEU A C 1
ATOM 606 O O . LEU A 1 84 ? 20.870 -5.982 -11.501 1.00 96.25 84 LEU A O 1
ATOM 610 N N . ALA A 1 85 ? 20.527 -4.437 -13.094 1.00 94.75 85 ALA A N 1
ATOM 611 C CA . ALA A 1 85 ? 21.925 -4.325 -13.497 1.00 94.75 85 ALA A CA 1
ATOM 612 C C . ALA A 1 85 ? 22.818 -3.818 -12.356 1.00 94.75 85 ALA A C 1
ATOM 614 O O . ALA A 1 85 ? 23.912 -4.348 -12.171 1.00 94.75 85 ALA A O 1
ATOM 615 N N . ALA A 1 86 ? 22.334 -2.872 -11.543 1.00 95.00 86 ALA A N 1
ATOM 616 C CA . ALA A 1 86 ? 23.016 -2.406 -10.333 1.00 95.00 86 ALA A CA 1
ATOM 617 C C . ALA A 1 86 ? 23.228 -3.528 -9.299 1.00 95.00 86 ALA A C 1
ATOM 619 O O . ALA A 1 86 ? 24.137 -3.457 -8.477 1.00 95.00 86 ALA A O 1
ATOM 620 N N . 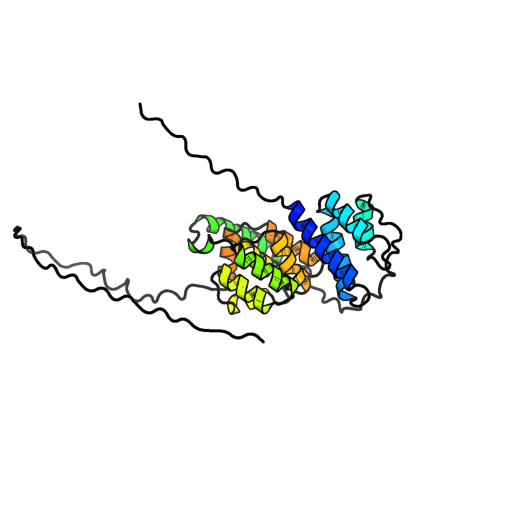ARG A 1 87 ? 22.421 -4.595 -9.365 1.00 95.31 87 ARG A N 1
ATOM 621 C CA . ARG A 1 87 ? 22.582 -5.815 -8.563 1.00 95.31 87 ARG A CA 1
ATOM 622 C C . ARG A 1 87 ? 23.396 -6.912 -9.257 1.00 95.31 87 ARG A C 1
ATOM 624 O O . ARG A 1 87 ? 23.474 -8.021 -8.736 1.00 95.31 87 ARG A O 1
ATOM 631 N N . GLY A 1 88 ? 23.976 -6.634 -10.424 1.00 95.44 88 GLY A N 1
ATOM 632 C CA . GLY A 1 88 ? 24.720 -7.608 -11.228 1.00 95.44 88 GLY A CA 1
ATOM 633 C C . GLY A 1 88 ? 23.840 -8.560 -12.046 1.00 95.44 88 GLY A C 1
ATOM 634 O O . GLY A 1 88 ? 24.342 -9.542 -12.586 1.00 95.44 88 GLY A O 1
ATOM 635 N N . LEU A 1 89 ? 22.535 -8.293 -12.162 1.00 95.50 89 LEU A N 1
ATOM 636 C CA . LEU A 1 89 ? 21.592 -9.139 -12.891 1.00 95.50 89 LEU A CA 1
ATOM 637 C C . LEU A 1 89 ? 21.296 -8.539 -14.268 1.00 95.50 89 LEU A C 1
ATOM 639 O O . LEU A 1 89 ? 20.789 -7.426 -14.380 1.00 95.50 89 LEU A O 1
ATOM 643 N N . ARG A 1 90 ? 21.593 -9.293 -15.330 1.00 93.00 90 ARG A N 1
ATOM 644 C CA . ARG A 1 90 ? 21.305 -8.907 -16.719 1.00 93.00 90 ARG A CA 1
ATOM 645 C C . ARG A 1 90 ? 20.399 -9.956 -17.367 1.00 93.00 90 ARG A C 1
ATOM 647 O O . ARG A 1 90 ? 20.907 -10.997 -17.792 1.00 93.00 90 ARG A O 1
ATOM 654 N N . PRO A 1 91 ? 19.072 -9.745 -17.401 1.00 88.75 91 PRO A N 1
ATOM 655 C CA . PRO A 1 91 ? 18.169 -10.702 -18.026 1.00 88.75 91 PRO A CA 1
ATOM 656 C C . PRO A 1 91 ? 18.478 -10.820 -19.529 1.00 88.75 91 PRO A C 1
ATOM 658 O O . PRO A 1 91 ? 18.638 -9.822 -20.230 1.00 88.75 91 PRO A O 1
ATOM 661 N N . LYS A 1 92 ? 18.640 -12.056 -20.018 1.00 88.56 92 LYS A N 1
ATOM 662 C CA . LYS A 1 92 ? 19.039 -12.340 -21.408 1.00 88.56 92 LYS A CA 1
ATOM 663 C C . LYS A 1 92 ? 17.901 -12.023 -22.379 1.00 88.56 92 LYS A C 1
ATOM 665 O O . LYS A 1 92 ? 16.743 -12.289 -22.071 1.00 88.56 92 LYS A O 1
ATOM 670 N N . GLY A 1 93 ? 18.246 -11.527 -23.569 1.00 83.62 93 GLY A N 1
ATOM 671 C CA . GLY A 1 93 ? 17.279 -11.287 -24.647 1.00 83.62 93 GLY A CA 1
ATOM 672 C C . GLY A 1 93 ? 16.270 -10.178 -24.350 1.00 83.62 93 GLY A C 1
ATOM 673 O O . GLY A 1 93 ? 15.203 -10.166 -24.953 1.00 83.62 93 GLY A O 1
ATOM 674 N N . VAL A 1 94 ? 16.588 -9.286 -23.409 1.00 81.12 94 VAL A N 1
ATOM 675 C CA . VAL A 1 94 ? 15.737 -8.152 -23.065 1.00 81.12 94 VAL A CA 1
ATOM 676 C C . VAL A 1 94 ? 16.226 -6.908 -23.783 1.00 81.12 94 VAL A C 1
ATOM 678 O O . VAL A 1 94 ? 17.368 -6.486 -23.604 1.00 81.12 94 VAL A O 1
ATOM 681 N N . THR A 1 95 ? 15.345 -6.312 -24.574 1.00 77.19 95 THR A N 1
ATOM 682 C CA . THR A 1 95 ? 15.522 -4.960 -25.099 1.00 77.19 95 THR A CA 1
ATOM 683 C C . THR A 1 95 ? 14.810 -3.974 -24.177 1.00 77.19 95 THR A C 1
ATOM 685 O O . THR A 1 95 ? 13.668 -4.238 -23.786 1.00 77.19 95 THR A O 1
ATOM 688 N N . PRO A 1 96 ? 15.455 -2.852 -23.809 1.00 76.38 96 PRO A N 1
ATOM 689 C CA . PRO A 1 96 ? 14.758 -1.787 -23.106 1.00 76.38 96 PRO A CA 1
ATOM 690 C C . PRO A 1 96 ? 13.585 -1.321 -23.968 1.00 76.38 96 PRO A C 1
ATOM 692 O O . PRO A 1 96 ? 13.740 -1.177 -25.183 1.00 76.38 96 PRO A O 1
ATOM 695 N N . ALA A 1 97 ? 12.426 -1.104 -23.342 1.00 76.19 97 ALA A N 1
ATOM 696 C CA . ALA A 1 97 ? 11.326 -0.421 -24.013 1.00 76.19 97 ALA A CA 1
ATOM 697 C C . ALA A 1 97 ? 11.850 0.890 -24.601 1.00 76.19 97 ALA A C 1
ATOM 699 O O . ALA A 1 97 ? 12.554 1.634 -23.910 1.00 76.19 97 ALA A O 1
ATOM 700 N N . ALA A 1 98 ? 11.513 1.167 -25.862 1.00 68.88 98 ALA A N 1
ATOM 701 C CA . ALA A 1 98 ? 11.655 2.519 -26.381 1.00 68.88 98 ALA A CA 1
ATOM 702 C C . ALA A 1 98 ? 10.890 3.439 -25.427 1.00 68.88 98 ALA A C 1
ATOM 704 O O . ALA A 1 98 ? 9.747 3.119 -25.100 1.00 68.88 98 ALA A O 1
ATOM 705 N N . ASP A 1 99 ? 11.532 4.507 -24.939 1.00 59.03 99 ASP A N 1
ATOM 706 C CA . ASP A 1 99 ? 10.918 5.432 -23.983 1.00 59.03 99 ASP A CA 1
ATOM 707 C C . ASP A 1 99 ? 9.536 5.819 -24.529 1.00 59.03 99 ASP A C 1
ATOM 709 O O . ASP A 1 99 ? 9.467 6.504 -25.560 1.00 59.03 99 ASP A O 1
ATOM 713 N N . PRO A 1 100 ? 8.426 5.344 -23.924 1.00 58.38 100 PRO A N 1
ATOM 714 C CA . PRO A 1 100 ? 7.118 5.691 -24.434 1.00 58.38 100 PRO A CA 1
ATOM 715 C C . PRO A 1 100 ? 7.010 7.212 -24.334 1.00 58.38 100 PRO A C 1
ATOM 717 O O . PRO A 1 100 ? 7.482 7.783 -23.341 1.00 58.38 100 PRO A O 1
ATOM 720 N N . PRO A 1 101 ? 6.437 7.893 -25.345 1.00 55.47 101 PRO A N 1
ATOM 721 C CA . PRO A 1 101 ? 6.252 9.331 -25.289 1.00 55.47 101 PRO A CA 1
ATOM 722 C C . PRO A 1 101 ? 5.479 9.617 -24.012 1.00 55.47 101 PRO A C 1
ATOM 724 O O . PRO A 1 101 ? 4.302 9.268 -23.912 1.00 55.47 101 PRO A O 1
ATOM 727 N N . ARG A 1 102 ? 6.175 10.162 -23.002 1.00 52.56 102 ARG A N 1
ATOM 728 C CA . ARG A 1 102 ? 5.586 10.387 -21.685 1.00 52.56 102 ARG A CA 1
ATOM 729 C C . ARG A 1 102 ? 4.317 11.181 -21.949 1.00 52.56 102 ARG A C 1
ATOM 731 O O . ARG A 1 102 ? 4.438 12.278 -22.512 1.00 52.56 102 ARG A O 1
ATOM 738 N N . PRO A 1 103 ? 3.119 10.648 -21.633 1.00 52.06 103 PRO A N 1
ATOM 739 C CA . PRO A 1 103 ? 1.910 11.422 -21.813 1.00 52.06 103 PRO A CA 1
ATOM 740 C C . PRO A 1 103 ? 2.176 12.738 -21.100 1.00 52.06 103 PRO A C 1
ATOM 742 O O . PRO A 1 103 ? 2.699 12.730 -19.980 1.00 52.06 103 PRO A O 1
ATOM 745 N N . LYS A 1 104 ? 1.917 13.863 -21.777 1.00 49.75 104 LYS A N 1
ATOM 746 C CA . LYS A 1 104 ? 1.997 15.198 -21.180 1.00 49.75 104 LYS A CA 1
ATOM 747 C C . LYS A 1 104 ? 0.899 15.286 -20.123 1.00 49.75 104 LYS A C 1
ATOM 749 O O . LYS A 1 104 ? -0.075 16.014 -20.274 1.00 49.75 104 LYS A O 1
ATOM 754 N N . ARG A 1 105 ? 1.024 14.502 -19.052 1.00 54.19 105 ARG A N 1
ATOM 755 C CA . ARG A 1 105 ? 0.314 14.710 -17.814 1.00 54.19 105 ARG A CA 1
ATOM 756 C C . ARG A 1 105 ? 0.701 16.120 -17.456 1.00 54.19 105 ARG A C 1
ATOM 758 O O . ARG A 1 105 ? 1.885 16.411 -17.269 1.00 54.19 105 ARG A O 1
ATOM 765 N N . LYS A 1 106 ? -0.298 17.002 -17.460 1.00 45.38 106 LYS A N 1
ATOM 766 C CA . LYS A 1 106 ? -0.230 18.274 -16.761 1.00 45.38 106 LYS A CA 1
ATOM 767 C C . LYS A 1 106 ? 0.298 17.865 -15.399 1.00 45.38 106 LYS A C 1
ATOM 769 O O . LYS A 1 106 ? -0.414 17.183 -14.666 1.00 45.38 106 LYS A O 1
ATOM 774 N N . ARG A 1 107 ? 1.598 18.082 -15.163 1.00 48.97 107 ARG A N 1
ATOM 775 C CA . ARG A 1 107 ? 2.214 17.831 -13.870 1.00 48.97 107 ARG A CA 1
ATOM 776 C C . ARG A 1 107 ? 1.333 18.671 -12.978 1.00 48.97 107 ARG A C 1
ATOM 778 O O . ARG A 1 107 ? 1.410 19.895 -13.041 1.00 48.97 107 ARG A O 1
ATOM 785 N N . VAL A 1 108 ? 0.418 18.029 -12.258 1.00 48.41 108 VAL A N 1
ATOM 786 C CA . VAL A 1 108 ? -0.166 18.642 -11.088 1.00 48.41 108 VAL A CA 1
ATOM 787 C C . VAL A 1 108 ? 1.078 18.796 -10.251 1.00 48.41 108 VAL A C 1
ATOM 789 O O . VAL A 1 108 ? 1.634 17.819 -9.752 1.00 48.41 108 VAL A O 1
ATOM 792 N N . SER A 1 109 ? 1.663 19.985 -10.336 1.00 42.97 109 SER A N 1
ATOM 793 C CA . SER A 1 109 ? 2.799 20.398 -9.556 1.00 42.97 109 SER A CA 1
ATOM 794 C C . SER A 1 109 ? 2.263 20.359 -8.144 1.00 42.97 109 SER A C 1
ATOM 796 O O . SER A 1 109 ? 1.722 21.347 -7.656 1.00 42.97 109 SER A O 1
ATOM 798 N N . ARG A 1 110 ? 2.299 19.163 -7.544 1.00 47.72 110 ARG A N 1
ATOM 799 C CA . ARG A 1 110 ? 2.128 18.977 -6.118 1.00 47.72 110 ARG A CA 1
ATOM 800 C C . ARG A 1 110 ? 3.168 19.923 -5.561 1.00 47.72 110 ARG A C 1
ATOM 802 O O . ARG A 1 110 ? 4.360 19.741 -5.828 1.00 47.72 110 ARG A O 1
ATOM 809 N N . ALA A 1 111 ? 2.689 21.006 -4.953 1.00 46.47 111 ALA A N 1
ATOM 810 C CA . ALA A 1 111 ? 3.563 21.928 -4.265 1.00 46.47 111 ALA A CA 1
ATOM 811 C C . ALA A 1 111 ? 4.458 21.047 -3.386 1.00 46.47 111 ALA A C 1
ATOM 813 O O . ALA A 1 111 ? 3.925 20.135 -2.738 1.00 46.47 111 ALA A O 1
ATOM 814 N N . PRO A 1 112 ? 5.793 21.190 -3.467 1.00 50.28 112 PRO A N 1
ATOM 815 C CA . PRO A 1 112 ? 6.669 20.428 -2.596 1.00 50.28 112 PRO A CA 1
ATOM 816 C C . PRO A 1 112 ? 6.131 20.613 -1.183 1.00 50.28 112 PRO A C 1
ATOM 818 O O . PRO A 1 112 ? 5.899 21.756 -0.783 1.00 50.28 112 PRO A O 1
ATOM 821 N N . ALA A 1 113 ? 5.841 19.499 -0.500 1.00 54.19 113 ALA A N 1
ATOM 822 C CA . ALA A 1 113 ? 5.412 19.537 0.890 1.00 54.19 113 ALA A CA 1
ATOM 823 C C . ALA A 1 113 ? 6.373 20.483 1.603 1.00 54.19 113 ALA A C 1
ATOM 825 O O . ALA A 1 113 ? 7.597 20.326 1.499 1.00 54.19 113 ALA A O 1
ATOM 826 N N . THR A 1 114 ? 5.834 21.553 2.172 1.00 49.19 114 THR A N 1
ATOM 827 C CA . THR A 1 114 ? 6.696 22.589 2.713 1.00 49.19 114 THR A CA 1
ATOM 828 C C . THR A 1 114 ? 7.460 21.980 3.889 1.00 49.19 114 THR A C 1
ATOM 830 O O . THR A 1 114 ? 6.946 21.087 4.566 1.00 49.19 114 THR A O 1
ATOM 833 N N . PRO A 1 115 ? 8.689 22.429 4.185 1.00 54.50 115 PRO A N 1
ATOM 834 C CA . PRO A 1 115 ? 9.419 21.951 5.361 1.00 54.50 115 PRO A CA 1
ATOM 835 C C . PRO A 1 115 ? 8.605 22.087 6.663 1.00 54.50 115 PRO A C 1
ATOM 837 O O . PRO A 1 115 ? 8.781 21.304 7.596 1.00 54.50 115 PRO A O 1
ATOM 840 N N . ALA A 1 116 ? 7.678 23.052 6.703 1.00 58.69 116 ALA A N 1
ATOM 841 C CA . ALA A 1 116 ? 6.736 23.254 7.797 1.00 58.69 116 ALA A CA 1
ATOM 842 C C . ALA A 1 116 ? 5.757 22.078 7.971 1.00 58.69 116 ALA A C 1
ATOM 844 O O . ALA A 1 116 ? 5.492 21.687 9.109 1.00 58.69 116 ALA A O 1
ATOM 845 N N . ASP A 1 117 ? 5.294 21.464 6.877 1.00 68.50 117 ASP A N 1
ATOM 846 C CA . ASP A 1 117 ? 4.405 20.296 6.913 1.00 68.50 117 ASP A CA 1
ATOM 847 C C . ASP A 1 117 ? 5.119 19.082 7.528 1.00 68.50 117 ASP A C 1
ATOM 849 O O . ASP A 1 117 ? 4.545 18.358 8.340 1.00 68.50 117 ASP A O 1
ATOM 853 N N . GLY A 1 118 ? 6.410 18.905 7.219 1.00 70.19 118 GLY A N 1
ATOM 854 C CA . GLY A 1 118 ? 7.244 17.849 7.802 1.00 70.19 118 GLY A CA 1
ATOM 855 C C . GLY A 1 118 ? 7.464 18.016 9.310 1.00 70.19 118 GLY A C 1
ATOM 856 O O . GLY A 1 118 ? 7.306 17.061 10.068 1.00 70.19 118 GLY A O 1
ATOM 857 N N . ALA A 1 119 ? 7.765 19.236 9.765 1.00 71.56 119 ALA A N 1
ATOM 858 C CA . ALA A 1 119 ? 7.966 19.517 11.188 1.00 71.56 119 ALA A CA 1
ATOM 859 C C . ALA A 1 119 ? 6.661 19.416 12.000 1.00 71.56 119 ALA A C 1
ATOM 861 O O . ALA A 1 119 ? 6.663 18.902 13.120 1.00 71.56 119 ALA A O 1
ATOM 862 N N . ALA A 1 120 ? 5.536 19.883 11.446 1.00 73.12 120 ALA A N 1
ATOM 863 C CA . ALA A 1 120 ? 4.221 19.725 12.066 1.00 73.12 120 ALA A CA 1
ATOM 864 C C . ALA A 1 120 ? 3.846 18.242 12.200 1.00 73.12 120 ALA A C 1
ATOM 866 O O . ALA A 1 120 ? 3.387 17.803 13.254 1.00 73.12 120 ALA A O 1
ATOM 867 N N . ARG A 1 121 ? 4.128 17.455 11.159 1.00 68.88 121 ARG A N 1
ATOM 868 C CA . ARG A 1 121 ? 3.950 16.005 11.149 1.00 68.88 121 ARG A CA 1
ATOM 869 C C . ARG A 1 121 ? 4.798 15.300 12.207 1.00 68.88 121 ARG A C 1
ATOM 871 O O . ARG A 1 121 ? 4.262 14.496 12.963 1.00 68.88 121 ARG A O 1
ATOM 878 N N . GLU A 1 122 ? 6.093 15.600 12.303 1.00 73.69 122 GLU A N 1
ATOM 879 C CA . GLU A 1 122 ? 6.961 15.013 13.336 1.00 73.69 122 GLU A CA 1
ATOM 880 C C . GLU A 1 122 ? 6.480 15.343 14.751 1.00 73.69 122 GLU A C 1
ATOM 882 O O . GLU A 1 122 ? 6.482 14.465 15.614 1.00 73.69 122 GLU A O 1
ATOM 887 N N . ARG A 1 123 ? 6.001 16.573 14.984 1.00 77.06 123 ARG A N 1
ATOM 888 C CA . ARG A 1 123 ? 5.395 16.961 16.267 1.00 77.06 123 ARG A CA 1
ATOM 889 C C . ARG A 1 123 ? 4.131 16.161 16.558 1.00 77.06 123 ARG A C 1
ATOM 891 O O . ARG A 1 123 ? 4.027 15.595 17.638 1.00 77.06 123 ARG A O 1
ATOM 898 N N . MET A 1 124 ? 3.226 16.038 15.587 1.00 75.00 124 MET A N 1
ATOM 899 C CA . MET A 1 124 ? 1.999 15.252 15.738 1.00 75.00 124 MET A CA 1
ATOM 900 C C . MET A 1 124 ? 2.299 13.779 16.055 1.00 75.00 124 MET A C 1
ATOM 902 O O . MET A 1 124 ? 1.664 13.195 16.931 1.00 75.00 124 MET A O 1
ATOM 906 N N . ILE A 1 125 ? 3.296 13.183 15.391 1.00 71.50 125 ILE A N 1
ATOM 907 C CA . ILE A 1 125 ? 3.740 11.808 15.665 1.00 71.50 125 ILE A CA 1
ATOM 908 C C . ILE A 1 125 ? 4.339 11.702 17.073 1.00 71.50 125 ILE A C 1
ATOM 910 O O . ILE A 1 125 ? 4.007 10.772 17.809 1.00 71.50 125 ILE A O 1
ATOM 914 N N . ALA A 1 126 ? 5.194 12.647 17.468 1.00 73.56 126 ALA A N 1
ATOM 915 C CA . ALA A 1 126 ? 5.814 12.659 18.789 1.00 73.56 126 ALA A CA 1
ATOM 916 C C . ALA A 1 126 ? 4.780 12.834 19.914 1.00 73.56 126 ALA A C 1
ATOM 918 O O . ALA A 1 126 ? 4.868 12.148 20.934 1.00 73.56 126 ALA A O 1
ATOM 919 N N . ASP A 1 127 ? 3.788 13.703 19.730 1.00 73.44 127 ASP A N 1
ATOM 920 C CA . ASP A 1 127 ? 2.713 13.927 20.697 1.00 73.44 127 ASP A CA 1
ATOM 921 C C . ASP A 1 127 ? 1.787 12.708 20.788 1.00 73.44 127 ASP A C 1
ATOM 923 O O . ASP A 1 127 ? 1.479 12.245 21.890 1.00 73.44 127 ASP A O 1
ATOM 927 N N . ALA A 1 128 ? 1.424 12.105 19.651 1.00 69.94 128 ALA A N 1
ATOM 928 C CA . ALA A 1 128 ? 0.651 10.865 19.626 1.00 69.94 128 ALA A CA 1
ATOM 929 C C . ALA A 1 128 ? 1.388 9.710 20.324 1.00 69.94 128 ALA A C 1
ATOM 931 O O . ALA A 1 128 ? 0.764 8.961 21.077 1.00 69.94 128 ALA A O 1
ATOM 932 N N . ALA A 1 129 ? 2.706 9.594 20.137 1.00 70.94 129 ALA A N 1
ATOM 933 C CA . ALA A 1 129 ? 3.535 8.597 20.813 1.00 70.94 129 ALA A CA 1
ATOM 934 C C . ALA A 1 129 ? 3.628 8.840 22.332 1.00 70.94 129 ALA A C 1
ATOM 936 O O . ALA A 1 129 ? 3.539 7.892 23.111 1.00 70.94 129 ALA A O 1
ATOM 937 N N . ARG A 1 130 ? 3.735 10.099 22.787 1.00 72.75 130 ARG A N 1
ATOM 938 C CA . ARG A 1 130 ? 3.693 10.429 24.228 1.00 72.75 130 ARG A CA 1
ATOM 939 C C . ARG A 1 130 ? 2.362 10.031 24.855 1.00 72.75 130 ARG A C 1
ATOM 941 O O . ARG A 1 130 ? 2.341 9.420 25.920 1.00 72.75 130 ARG A O 1
ATOM 948 N N . LEU A 1 131 ? 1.259 10.334 24.173 1.00 68.88 131 LEU A N 1
ATOM 949 C CA . LEU A 1 131 ? -0.080 9.963 24.624 1.00 68.88 131 LEU A CA 1
ATOM 950 C C . LEU A 1 131 ? -0.319 8.449 24.533 1.00 68.88 131 LEU A C 1
ATOM 952 O O . LEU A 1 131 ? -1.110 7.923 25.314 1.00 68.88 131 LEU A O 1
ATOM 956 N N . ALA A 1 132 ? 0.382 7.730 23.643 1.00 61.44 132 ALA A N 1
ATOM 957 C CA . ALA A 1 132 ? 0.236 6.287 23.430 1.00 61.44 132 ALA A CA 1
ATOM 958 C C . ALA A 1 132 ? 0.388 5.449 24.703 1.00 61.44 132 ALA A C 1
ATOM 960 O O . ALA A 1 132 ? -0.330 4.457 24.870 1.00 61.44 132 ALA A O 1
ATOM 961 N N . HIS A 1 133 ? 1.258 5.886 25.611 1.00 59.53 133 HIS A N 1
ATOM 962 C CA . HIS A 1 133 ? 1.539 5.210 26.872 1.00 59.53 133 HIS A CA 1
ATOM 963 C C . HIS A 1 133 ? 0.450 5.374 27.936 1.00 59.53 133 HIS A C 1
ATOM 965 O O . HIS A 1 133 ? 0.433 4.589 28.880 1.00 59.53 133 HIS A O 1
ATOM 971 N N . LEU A 1 134 ? -0.447 6.355 27.797 1.00 63.50 134 LEU A N 1
ATOM 972 C CA . LEU A 1 134 ? -1.298 6.782 28.908 1.00 63.50 134 LEU A CA 1
ATOM 973 C C . LEU A 1 134 ? -2.637 6.056 29.037 1.00 63.50 134 LEU A C 1
ATOM 975 O O . LEU A 1 134 ? -3.214 6.161 30.099 1.00 63.50 134 LEU A O 1
ATOM 979 N N . ASP A 1 135 ? -3.108 5.322 28.023 1.00 58.16 135 ASP A N 1
ATOM 980 C CA . ASP A 1 135 ? -4.280 4.421 28.126 1.00 58.16 135 ASP A CA 1
ATOM 981 C C . ASP A 1 135 ? -4.635 3.893 26.734 1.00 58.16 135 ASP A C 1
ATOM 983 O O . ASP A 1 135 ? -5.272 4.588 25.941 1.00 58.16 135 ASP A O 1
ATOM 987 N N . ALA A 1 136 ? -4.144 2.712 26.356 1.00 54.84 136 ALA A N 1
ATOM 988 C CA . ALA A 1 136 ? -4.554 2.095 25.096 1.00 54.84 136 ALA A CA 1
ATOM 989 C C . ALA A 1 136 ? -5.886 1.359 25.326 1.00 54.84 136 ALA A C 1
ATOM 991 O O . ALA A 1 136 ? -5.881 0.360 26.055 1.00 54.84 136 ALA A O 1
ATOM 992 N N . PRO A 1 137 ? -7.008 1.800 24.724 1.00 57.69 137 PRO A N 1
ATOM 993 C CA . PRO A 1 137 ? -8.288 1.136 24.919 1.00 57.69 137 PRO A CA 1
ATOM 994 C C . PRO A 1 137 ? -8.205 -0.334 24.469 1.00 57.69 137 PRO A C 1
ATOM 996 O O . PRO A 1 137 ? -7.522 -0.643 23.482 1.00 57.69 137 PRO A O 1
ATOM 999 N N . PRO A 1 138 ? -8.868 -1.254 25.192 1.00 58.31 138 PRO A N 1
ATOM 1000 C CA . PRO A 1 138 ? -8.699 -2.700 25.029 1.00 58.31 138 PRO A CA 1
ATOM 1001 C C . PRO A 1 138 ? -9.038 -3.205 23.617 1.00 58.31 138 PRO A C 1
ATOM 1003 O O . PRO A 1 138 ? -8.435 -4.179 23.157 1.00 58.31 138 PRO A O 1
ATOM 1006 N N . ASP A 1 139 ? -9.919 -2.510 22.895 1.00 56.94 139 ASP A N 1
ATOM 1007 C CA . ASP A 1 139 ? -10.445 -2.956 21.600 1.00 56.94 139 ASP A CA 1
ATOM 1008 C C . ASP A 1 139 ? -9.427 -2.874 20.454 1.00 56.94 139 ASP A C 1
ATOM 1010 O O . ASP A 1 139 ? -9.437 -3.702 19.543 1.00 56.94 139 ASP A O 1
ATOM 1014 N N . LEU A 1 140 ? -8.443 -1.971 20.542 1.00 54.94 140 LEU A N 1
ATOM 1015 C CA . LEU A 1 140 ? -7.402 -1.812 19.515 1.00 54.94 140 LEU A CA 1
ATOM 1016 C C . LEU A 1 140 ? -6.328 -2.911 19.554 1.00 54.94 140 LEU A C 1
ATOM 1018 O O . LEU A 1 140 ? -5.389 -2.912 18.754 1.00 54.94 140 LEU A O 1
ATOM 1022 N N . ARG A 1 141 ? -6.443 -3.880 20.471 1.00 58.25 141 ARG A N 1
ATOM 1023 C CA . ARG A 1 141 ? -5.520 -5.020 20.529 1.00 58.25 141 ARG A CA 1
ATOM 1024 C C . ARG A 1 141 ? -5.776 -6.037 19.420 1.00 58.25 141 ARG A C 1
ATOM 1026 O O . ARG A 1 141 ? -4.826 -6.714 19.018 1.00 58.25 141 ARG A O 1
ATOM 1033 N N . ARG A 1 142 ? -6.994 -6.132 18.871 1.00 69.94 142 ARG A N 1
ATOM 1034 C CA . ARG A 1 142 ? -7.328 -7.146 17.854 1.00 69.94 142 ARG A CA 1
ATOM 1035 C C . ARG A 1 142 ? -6.628 -6.847 16.538 1.00 69.94 142 ARG A C 1
ATOM 1037 O O . ARG A 1 142 ? -6.982 -5.901 15.851 1.00 69.94 142 ARG A O 1
ATOM 1044 N N . ARG A 1 143 ? -5.557 -7.583 16.232 1.00 82.06 143 ARG A N 1
ATOM 1045 C CA . ARG A 1 143 ? -4.959 -7.595 14.885 1.00 82.06 143 ARG A CA 1
ATOM 1046 C C . ARG A 1 143 ? -5.998 -8.101 13.890 1.00 82.06 143 ARG A C 1
ATOM 1048 O O . ARG A 1 143 ? -6.850 -8.896 14.284 1.00 82.06 143 ARG A O 1
ATOM 1055 N N . ALA A 1 144 ? -5.873 -7.695 12.627 1.00 86.31 144 ALA A N 1
ATOM 1056 C CA . ALA A 1 144 ? -6.526 -8.412 11.540 1.00 86.31 144 ALA A CA 1
ATOM 1057 C C . ALA A 1 144 ? -6.245 -9.916 11.700 1.00 86.31 144 ALA A C 1
ATOM 1059 O O . ALA A 1 144 ? -5.084 -10.330 11.783 1.00 86.31 144 ALA A O 1
ATOM 1060 N N . ASP A 1 145 ? -7.302 -10.713 11.829 1.00 89.56 145 ASP A N 1
ATOM 1061 C CA . ASP A 1 145 ? -7.169 -12.164 11.863 1.00 89.56 145 ASP A CA 1
ATOM 1062 C C . ASP A 1 145 ? -6.854 -12.705 10.458 1.00 89.56 145 ASP A C 1
ATOM 1064 O O . ASP A 1 145 ? -6.907 -11.988 9.455 1.00 89.56 145 ASP A O 1
ATOM 1068 N N . SER A 1 146 ? -6.503 -13.987 10.366 1.00 86.19 146 SER A N 1
ATOM 1069 C CA . SER A 1 146 ? -6.140 -14.610 9.088 1.00 86.19 146 SER A CA 1
ATOM 1070 C C . SER A 1 146 ? -7.268 -14.560 8.049 1.00 86.19 146 SER A C 1
ATOM 1072 O O . SER A 1 146 ? -6.984 -14.547 6.852 1.00 86.19 146 SER A O 1
ATOM 1074 N N . ILE A 1 147 ? -8.532 -14.508 8.483 1.00 90.88 147 ILE A N 1
ATOM 1075 C CA . ILE A 1 147 ? -9.695 -14.429 7.591 1.00 90.88 147 ILE A CA 1
ATOM 1076 C C . ILE A 1 147 ? -9.781 -13.025 6.986 1.00 90.88 147 ILE A C 1
ATOM 1078 O O . ILE A 1 147 ? -9.910 -12.889 5.770 1.00 90.88 147 ILE A O 1
ATOM 1082 N N . ALA A 1 148 ? -9.648 -11.984 7.809 1.00 91.88 148 ALA A N 1
ATOM 1083 C CA . ALA A 1 148 ? -9.628 -10.595 7.372 1.00 91.88 148 ALA A CA 1
ATOM 1084 C C . ALA A 1 148 ? -8.432 -10.304 6.457 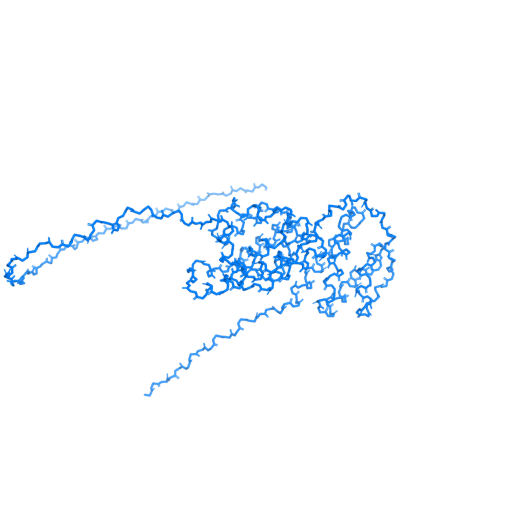1.00 91.88 148 ALA A C 1
ATOM 1086 O O . ALA A 1 148 ? -8.602 -9.651 5.430 1.00 91.88 148 ALA A O 1
ATOM 10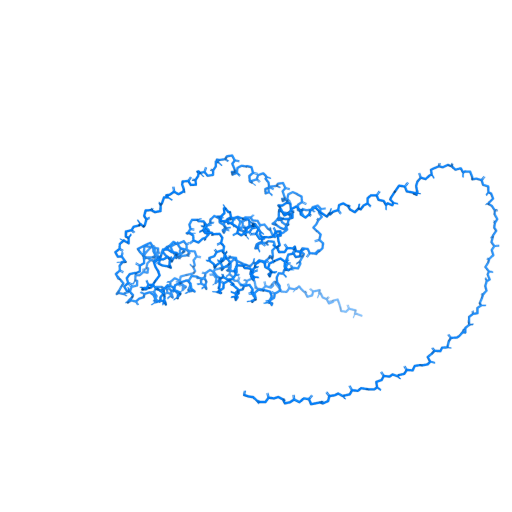87 N N . LEU A 1 149 ? -7.244 -10.833 6.774 1.00 91.38 149 LEU A N 1
ATOM 1088 C CA . LEU A 1 149 ? -6.056 -10.701 5.922 1.00 91.38 149 LEU A CA 1
ATOM 1089 C C . LEU A 1 149 ? -6.267 -11.333 4.541 1.00 91.38 149 LEU A C 1
ATOM 1091 O O . LEU A 1 149 ? -5.967 -10.711 3.523 1.00 91.38 149 LEU A O 1
ATOM 1095 N N . LEU A 1 150 ? -6.840 -12.541 4.485 1.00 88.81 150 LEU A N 1
ATOM 1096 C CA . LEU A 1 150 ? -7.160 -13.198 3.217 1.00 88.81 150 LEU A CA 1
ATOM 1097 C C . LEU A 1 150 ? -8.217 -12.420 2.419 1.00 88.81 150 LEU A C 1
ATOM 1099 O O . LEU A 1 150 ? -8.109 -12.307 1.197 1.00 88.81 150 LEU A O 1
ATOM 1103 N N . ALA A 1 151 ? -9.232 -11.877 3.095 1.00 92.94 151 ALA A N 1
ATOM 1104 C CA . ALA A 1 151 ? -10.258 -11.058 2.459 1.00 92.94 151 ALA A CA 1
ATOM 1105 C C . ALA A 1 151 ? -9.668 -9.761 1.878 1.00 92.94 151 ALA A C 1
ATOM 1107 O O . ALA A 1 151 ? -9.949 -9.438 0.724 1.00 92.94 151 ALA A O 1
ATOM 1108 N N . LEU A 1 152 ? -8.793 -9.075 2.626 1.00 93.88 152 LEU A N 1
ATOM 1109 C CA . LEU A 1 152 ? -8.082 -7.879 2.162 1.00 93.88 152 LEU A CA 1
ATOM 1110 C C . LEU A 1 152 ? -7.201 -8.170 0.952 1.00 93.88 152 LEU A C 1
ATOM 1112 O O . LEU A 1 152 ? -7.215 -7.393 -0.002 1.00 93.88 152 LEU A O 1
ATOM 1116 N N . ALA A 1 153 ? -6.464 -9.284 0.965 1.00 88.00 153 ALA A N 1
ATOM 1117 C CA . ALA A 1 153 ? -5.631 -9.687 -0.163 1.00 88.00 153 ALA A CA 1
ATOM 1118 C C . ALA A 1 153 ? -6.474 -9.871 -1.434 1.00 88.00 153 ALA A C 1
ATOM 1120 O O . ALA A 1 153 ? -6.183 -9.255 -2.456 1.00 88.00 153 ALA A O 1
ATOM 1121 N N . ARG A 1 154 ? -7.581 -10.619 -1.347 1.00 90.81 154 ARG A N 1
ATOM 1122 C CA . ARG A 1 154 ? -8.485 -10.857 -2.486 1.00 90.81 154 ARG A CA 1
ATOM 1123 C C . ARG A 1 154 ? -9.159 -9.583 -2.994 1.00 90.81 154 ARG A C 1
ATOM 1125 O O . ARG A 1 154 ? -9.278 -9.402 -4.202 1.00 90.81 154 ARG A O 1
ATOM 1132 N N . ALA A 1 155 ? -9.622 -8.717 -2.095 1.00 93.69 155 ALA A N 1
ATOM 1133 C CA . ALA A 1 155 ? -10.227 -7.442 -2.475 1.00 93.69 155 ALA A CA 1
ATOM 1134 C C . ALA A 1 155 ? -9.199 -6.519 -3.157 1.00 93.69 155 ALA A C 1
ATOM 1136 O O . ALA A 1 155 ? -9.480 -5.939 -4.204 1.00 93.69 155 ALA A O 1
ATOM 1137 N N . SER A 1 156 ? -7.967 -6.479 -2.636 1.00 91.88 156 SER A N 1
ATOM 1138 C CA . SER A 1 156 ? -6.859 -5.721 -3.235 1.00 91.88 156 SER A CA 1
ATOM 1139 C C . SER A 1 156 ? -6.469 -6.255 -4.617 1.00 91.88 156 SER A C 1
ATOM 1141 O O . SER A 1 156 ? -6.232 -5.466 -5.528 1.00 91.88 156 SER A O 1
ATOM 1143 N N . GLU A 1 157 ? -6.444 -7.579 -4.805 1.00 87.69 157 GLU A N 1
ATOM 1144 C CA . GLU A 1 157 ? -6.198 -8.226 -6.105 1.00 87.69 157 GLU A CA 1
ATOM 1145 C C . GLU A 1 157 ? -7.268 -7.861 -7.142 1.00 87.69 157 GLU A C 1
ATOM 1147 O O . GLU A 1 157 ? -6.937 -7.567 -8.292 1.00 87.69 157 GLU A O 1
ATOM 1152 N N . ARG A 1 158 ? -8.543 -7.818 -6.732 1.00 91.06 158 ARG A N 1
ATOM 1153 C CA . ARG A 1 158 ? -9.660 -7.359 -7.576 1.00 91.06 158 ARG A CA 1
ATOM 1154 C C . ARG A 1 158 ? -9.679 -5.847 -7.799 1.00 91.06 158 ARG A C 1
ATOM 1156 O O . ARG A 1 158 ? -10.455 -5.380 -8.626 1.00 91.06 158 ARG A O 1
ATOM 1163 N N . ARG A 1 159 ? -8.832 -5.095 -7.088 1.00 90.81 159 ARG A N 1
ATOM 1164 C CA . ARG A 1 159 ? -8.843 -3.625 -7.037 1.00 90.81 159 ARG A CA 1
ATOM 1165 C C . ARG A 1 159 ? -10.195 -3.065 -6.587 1.00 90.81 159 ARG A C 1
ATOM 1167 O O . ARG A 1 159 ? -10.627 -2.013 -7.049 1.00 90.81 159 ARG A O 1
ATOM 1174 N N . ASP A 1 160 ? -10.848 -3.775 -5.676 1.00 94.56 160 ASP A N 1
ATOM 1175 C CA . ASP A 1 160 ? -12.144 -3.402 -5.127 1.00 94.56 160 ASP A CA 1
ATOM 1176 C C . ASP A 1 160 ? -11.950 -2.496 -3.902 1.00 94.56 160 ASP A C 1
ATOM 1178 O O . ASP A 1 160 ? -11.695 -2.963 -2.787 1.00 94.56 160 ASP A O 1
ATOM 1182 N N . ARG A 1 161 ? -11.977 -1.175 -4.134 1.00 94.56 161 ARG A N 1
ATOM 1183 C CA . ARG A 1 161 ? -11.773 -0.162 -3.084 1.00 94.56 161 ARG A CA 1
ATOM 1184 C C . ARG A 1 161 ? -12.834 -0.282 -1.991 1.00 94.56 161 ARG A C 1
ATOM 1186 O O . ARG A 1 161 ? -12.480 -0.222 -0.816 1.00 94.56 161 ARG A O 1
ATOM 1193 N N . GLU A 1 162 ? -14.098 -0.449 -2.369 1.00 94.62 162 GLU A N 1
ATOM 1194 C CA . GLU A 1 162 ? -15.222 -0.489 -1.430 1.00 94.62 162 GLU A CA 1
ATOM 1195 C C . GLU A 1 162 ? -15.104 -1.690 -0.486 1.00 94.62 162 GLU A C 1
ATOM 1197 O O . GLU A 1 162 ? -15.189 -1.522 0.735 1.00 94.62 162 GLU A O 1
ATOM 1202 N N . ASP A 1 163 ? -14.786 -2.874 -1.023 1.00 95.81 163 ASP A N 1
ATOM 1203 C CA . ASP A 1 163 ? -14.530 -4.069 -0.212 1.00 95.81 163 ASP A CA 1
ATOM 1204 C C . ASP A 1 163 ? -13.345 -3.861 0.745 1.00 95.81 163 ASP A C 1
ATOM 1206 O O . ASP A 1 163 ? -13.430 -4.212 1.926 1.00 95.81 163 ASP A O 1
ATOM 1210 N N . VAL A 1 164 ? -12.228 -3.284 0.275 1.00 96.38 164 VAL A N 1
ATOM 1211 C CA . VAL A 1 164 ? -11.056 -3.046 1.137 1.00 96.38 164 VAL A CA 1
ATOM 1212 C C . VAL A 1 164 ? -11.395 -2.090 2.280 1.00 96.38 164 VAL A C 1
ATOM 1214 O O . VAL A 1 164 ? -11.055 -2.382 3.432 1.00 96.38 164 VAL A O 1
ATOM 1217 N N . VAL A 1 165 ? -12.090 -0.986 1.993 1.00 95.69 165 VAL A N 1
ATOM 1218 C CA . VAL A 1 165 ? -12.533 -0.022 3.010 1.00 95.69 165 VAL A CA 1
ATOM 1219 C C . VAL A 1 165 ? -13.467 -0.697 4.012 1.00 95.69 165 VAL A C 1
ATOM 1221 O O . VAL A 1 165 ? -13.250 -0.576 5.217 1.00 95.69 165 VAL A O 1
ATOM 1224 N N . ALA A 1 166 ? -14.454 -1.469 3.548 1.00 96.19 166 ALA A N 1
ATOM 1225 C CA . ALA A 1 166 ? -15.400 -2.168 4.413 1.00 96.19 166 ALA A CA 1
ATOM 1226 C C . ALA A 1 166 ? -14.719 -3.206 5.324 1.00 96.19 166 ALA A C 1
ATOM 1228 O O . ALA A 1 166 ? -15.058 -3.325 6.508 1.00 96.19 166 ALA A O 1
ATOM 1229 N N . ILE A 1 167 ? -13.736 -3.950 4.807 1.00 96.19 167 ILE A N 1
ATOM 1230 C CA . ILE A 1 167 ? -12.988 -4.931 5.601 1.00 96.19 167 ILE A CA 1
ATOM 1231 C C . ILE A 1 167 ? -12.093 -4.226 6.625 1.00 96.19 167 ILE A C 1
ATOM 1233 O O . ILE A 1 167 ? -12.092 -4.618 7.794 1.00 96.19 167 ILE A O 1
ATOM 1237 N N . LEU A 1 168 ? -11.365 -3.174 6.232 1.00 95.25 168 LEU A N 1
ATOM 1238 C CA . LEU A 1 168 ? -10.544 -2.394 7.164 1.00 95.25 168 LEU A CA 1
ATOM 1239 C C . LEU A 1 168 ? -11.390 -1.748 8.260 1.00 95.25 168 LEU A C 1
ATOM 1241 O O . LEU A 1 168 ? -11.017 -1.827 9.428 1.00 95.25 168 LEU A O 1
ATOM 1245 N N . ALA A 1 169 ? -12.542 -1.184 7.904 1.00 94.12 169 ALA A N 1
ATOM 1246 C CA . ALA A 1 169 ? -13.505 -0.607 8.837 1.00 94.12 169 ALA A CA 1
ATOM 1247 C C . ALA A 1 169 ? -13.910 -1.626 9.907 1.00 94.12 169 ALA A C 1
ATOM 1249 O O . ALA A 1 169 ? -13.798 -1.360 11.104 1.00 94.12 169 ALA A O 1
ATOM 1250 N N . ARG A 1 170 ? -14.248 -2.851 9.486 1.00 94.06 170 ARG A N 1
ATOM 1251 C CA . ARG A 1 170 ? -14.580 -3.955 10.396 1.00 94.06 170 ARG A CA 1
ATOM 1252 C C . ARG A 1 170 ? -13.416 -4.351 11.305 1.00 94.06 170 ARG A C 1
ATOM 1254 O O . ARG A 1 170 ? -13.636 -4.582 12.489 1.00 94.06 170 ARG A O 1
ATOM 1261 N N . VAL A 1 171 ? -12.192 -4.432 10.776 1.00 93.56 171 VAL A N 1
ATOM 1262 C CA . VAL A 1 171 ? -10.988 -4.762 11.566 1.00 93.56 171 VAL A CA 1
ATOM 1263 C C . VAL A 1 171 ? -10.689 -3.681 12.603 1.00 93.56 171 VAL A C 1
ATOM 1265 O O . VAL A 1 171 ? -10.272 -3.987 13.718 1.00 93.56 171 VAL A O 1
ATOM 1268 N N . LEU A 1 172 ? -10.888 -2.419 12.231 1.00 91.94 172 LEU A N 1
ATOM 1269 C CA . LEU A 1 172 ? -10.590 -1.256 13.060 1.00 91.94 172 LEU A CA 1
ATOM 1270 C C . LEU A 1 172 ? -11.722 -0.907 14.035 1.00 91.94 172 LEU A C 1
ATOM 1272 O O . LEU A 1 172 ? -11.499 -0.113 14.947 1.00 91.94 172 LEU A O 1
ATOM 1276 N N . GLY A 1 173 ? -12.907 -1.501 13.859 1.00 91.56 173 GLY A N 1
ATOM 1277 C CA . GLY A 1 173 ? -14.106 -1.159 14.621 1.00 91.56 173 GLY A CA 1
ATOM 1278 C C . GLY A 1 173 ? -14.612 0.252 14.315 1.00 91.56 173 GLY A C 1
ATOM 1279 O O . GLY A 1 173 ? -15.126 0.909 15.209 1.00 91.56 173 GLY A O 1
ATOM 1280 N N . LEU A 1 174 ? -14.423 0.724 13.080 1.00 91.62 174 LEU A N 1
ATOM 1281 C CA . LEU A 1 174 ? -14.826 2.052 12.615 1.00 91.62 174 LEU A CA 1
ATOM 1282 C C . LEU A 1 174 ? -15.941 1.927 11.568 1.00 91.62 174 LEU A C 1
ATOM 1284 O O . LEU A 1 174 ? -16.018 0.905 10.880 1.00 91.62 174 LEU A O 1
ATOM 1288 N N . PRO A 1 175 ? -16.796 2.946 11.389 1.00 93.12 175 PRO A N 1
ATOM 1289 C CA . PRO A 1 175 ? -17.731 2.972 10.272 1.00 93.12 175 PRO A CA 1
ATOM 1290 C C . PRO A 1 175 ? -16.976 3.148 8.945 1.00 93.12 175 PRO A C 1
ATOM 1292 O O . PRO A 1 175 ? -16.037 3.938 8.851 1.00 93.12 175 PRO A O 1
ATOM 1295 N N . ALA A 1 176 ? -17.406 2.447 7.890 1.00 93.88 176 ALA A N 1
ATOM 1296 C CA . ALA A 1 176 ? -16.763 2.523 6.571 1.00 93.88 176 ALA A CA 1
ATOM 1297 C C . ALA A 1 176 ? -16.728 3.958 6.016 1.00 93.88 176 ALA A C 1
ATOM 1299 O O . ALA A 1 176 ? -15.710 4.378 5.475 1.00 93.88 176 ALA A O 1
ATOM 1300 N N . ALA A 1 177 ? -17.788 4.738 6.257 1.00 92.56 177 ALA A N 1
ATOM 1301 C CA . ALA A 1 177 ? -17.874 6.146 5.869 1.00 92.56 177 ALA A CA 1
ATOM 1302 C C . ALA A 1 177 ? -16.791 7.038 6.507 1.00 92.56 177 ALA A C 1
ATOM 1304 O O . ALA A 1 177 ? -16.445 8.066 5.939 1.00 92.56 177 ALA A O 1
ATOM 1305 N N . ALA A 1 178 ? -16.233 6.655 7.662 1.00 91.38 178 ALA A N 1
ATOM 1306 C CA . ALA A 1 178 ? -15.138 7.397 8.284 1.00 91.38 178 ALA A CA 1
ATOM 1307 C C . ALA A 1 178 ? -13.768 7.062 7.674 1.00 91.38 178 ALA A C 1
ATOM 1309 O O . ALA A 1 178 ? -12.857 7.885 7.723 1.00 91.38 178 ALA A O 1
ATOM 1310 N N . LEU A 1 179 ? -13.609 5.863 7.101 1.00 92.12 179 LEU A N 1
ATOM 1311 C CA . LEU A 1 179 ? -12.372 5.461 6.429 1.00 92.12 179 LEU A CA 1
ATOM 1312 C C . LEU A 1 179 ? -12.352 5.826 4.950 1.00 92.12 179 LEU A C 1
ATOM 1314 O O . LEU A 1 179 ? -11.267 6.030 4.416 1.00 92.12 179 LEU A O 1
ATOM 1318 N N . ASP A 1 180 ? -13.508 5.904 4.295 1.00 91.56 180 ASP A N 1
ATOM 1319 C CA . ASP A 1 180 ? -13.579 6.152 2.856 1.00 91.56 180 ASP A CA 1
ATOM 1320 C C . ASP A 1 180 ? -12.805 7.413 2.408 1.00 91.56 180 ASP A C 1
ATOM 1322 O O . ASP A 1 180 ? -11.969 7.285 1.510 1.00 91.56 180 ASP A O 1
ATOM 1326 N N . PRO A 1 181 ? -12.898 8.574 3.094 1.00 90.38 181 PRO A N 1
ATOM 1327 C CA . PRO A 1 181 ? -12.126 9.765 2.723 1.00 90.38 181 PRO A CA 1
ATOM 1328 C C . PRO A 1 181 ? -10.603 9.584 2.816 1.00 90.38 181 PRO A C 1
ATOM 1330 O O . PRO A 1 181 ? -9.841 10.324 2.199 1.00 90.38 181 PRO A O 1
ATOM 1333 N N . LEU A 1 182 ? -10.122 8.603 3.589 1.00 88.75 182 LEU A N 1
ATOM 1334 C CA . LEU A 1 182 ? -8.687 8.318 3.707 1.00 88.75 182 LEU A CA 1
ATOM 1335 C C . LEU A 1 182 ? -8.123 7.662 2.442 1.00 88.75 182 LEU A C 1
ATOM 1337 O O . LEU A 1 182 ? -6.910 7.692 2.236 1.00 88.75 182 LEU A O 1
ATOM 1341 N N . PHE A 1 183 ? -8.986 7.054 1.624 1.00 88.94 183 PHE A N 1
ATOM 1342 C CA . PHE A 1 183 ? -8.631 6.408 0.360 1.00 88.94 183 PHE A CA 1
ATOM 1343 C C . PHE A 1 183 ? -8.749 7.349 -0.846 1.00 88.94 183 PHE A C 1
ATOM 1345 O O . PHE A 1 183 ? -8.491 6.931 -1.978 1.00 88.94 183 PHE A O 1
ATOM 1352 N N . ASP A 1 184 ? -9.078 8.621 -0.617 1.00 84.62 184 ASP A N 1
ATOM 1353 C CA . ASP A 1 184 ? -9.087 9.636 -1.663 1.00 84.62 184 ASP A CA 1
ATOM 1354 C C . ASP A 1 184 ? -7.672 10.055 -2.095 1.00 84.62 184 ASP A C 1
ATOM 1356 O O . ASP A 1 184 ? -6.664 9.804 -1.431 1.00 84.62 184 ASP A O 1
ATOM 1360 N N . GLU A 1 185 ? -7.584 10.666 -3.281 1.00 66.62 185 GLU A N 1
ATOM 1361 C CA . GLU A 1 185 ? -6.361 10.742 -4.096 1.00 66.62 185 GLU A CA 1
ATOM 1362 C C . GLU A 1 185 ? -5.160 11.453 -3.450 1.00 66.62 185 GLU A C 1
ATOM 1364 O O . GLU A 1 185 ? -4.029 11.314 -3.929 1.00 66.62 185 GLU A O 1
ATOM 1369 N N . THR A 1 186 ? -5.373 12.218 -2.383 1.00 71.00 186 THR A N 1
ATOM 1370 C CA . THR A 1 186 ? -4.421 13.222 -1.905 1.00 71.00 186 THR A CA 1
ATOM 1371 C C . THR A 1 186 ? -3.395 12.722 -0.894 1.00 71.00 186 THR A C 1
ATOM 1373 O O . THR A 1 186 ? -2.344 13.357 -0.794 1.00 71.00 186 THR A O 1
ATOM 1376 N N . SER A 1 187 ? -3.604 11.606 -0.179 1.00 71.75 187 SER A N 1
ATOM 1377 C CA . SER A 1 187 ? -2.603 11.175 0.811 1.00 71.75 187 SER A CA 1
ATOM 1378 C C . SER A 1 187 ? -2.531 9.670 1.072 1.00 71.75 187 SER A C 1
ATOM 1380 O O . SER A 1 187 ? -3.301 9.096 1.838 1.00 71.75 187 SER A O 1
ATOM 1382 N N . GLY A 1 188 ? -1.488 9.037 0.527 1.00 88.56 188 GLY A N 1
ATOM 1383 C CA . GLY A 1 188 ? -1.101 7.664 0.870 1.00 88.56 188 GLY A CA 1
ATOM 1384 C C . GLY A 1 188 ? -0.712 7.458 2.336 1.00 88.56 188 GLY A C 1
ATOM 1385 O O . GLY A 1 188 ? -0.701 6.327 2.819 1.00 88.56 188 GLY A O 1
ATOM 1386 N N . GLU A 1 189 ? -0.405 8.536 3.056 1.00 91.12 189 GLU A N 1
ATOM 1387 C CA . GLU A 1 189 ? -0.064 8.477 4.473 1.00 91.12 189 GLU A CA 1
ATOM 1388 C C . GLU A 1 189 ? -1.259 8.056 5.335 1.00 91.12 189 GLU A C 1
ATOM 1390 O O . GLU A 1 189 ? -1.095 7.256 6.254 1.00 91.12 189 GLU A O 1
ATOM 1395 N N . LEU A 1 190 ? -2.465 8.530 5.022 1.00 92.44 190 LEU A N 1
ATOM 1396 C CA . LEU A 1 190 ? -3.663 8.184 5.789 1.00 92.44 190 LEU A CA 1
ATOM 1397 C C . LEU A 1 190 ? -3.995 6.695 5.661 1.00 92.44 190 LEU A C 1
ATOM 1399 O O . LEU A 1 190 ? -4.251 6.019 6.660 1.00 92.44 190 LEU A O 1
ATOM 1403 N N . VAL A 1 191 ? -3.873 6.152 4.447 1.00 94.25 191 VAL A N 1
ATOM 1404 C CA . VAL A 1 191 ? -3.983 4.706 4.211 1.00 94.25 191 VAL A CA 1
ATOM 1405 C C . VAL A 1 191 ? -2.886 3.948 4.960 1.00 94.25 191 VAL A C 1
ATOM 1407 O O . VAL A 1 191 ? -3.151 2.886 5.524 1.00 94.25 191 VAL A O 1
ATOM 1410 N N . ALA A 1 192 ? -1.665 4.490 5.030 1.00 94.88 192 ALA A N 1
ATOM 1411 C CA . ALA A 1 192 ? -0.579 3.879 5.790 1.00 94.88 192 ALA A CA 1
ATOM 1412 C C . ALA A 1 192 ? -0.870 3.831 7.294 1.00 94.88 192 ALA A C 1
ATOM 1414 O O . ALA A 1 192 ? -0.649 2.793 7.921 1.00 94.88 192 ALA A O 1
ATOM 1415 N N . ILE A 1 193 ? -1.428 4.904 7.857 1.00 94.62 193 ILE A N 1
ATOM 1416 C CA . ILE A 1 193 ? -1.889 4.949 9.249 1.00 94.62 193 ILE A CA 1
ATOM 1417 C C . ILE A 1 193 ? -2.975 3.887 9.478 1.00 94.62 193 ILE A C 1
ATOM 1419 O O . ILE A 1 193 ? -2.853 3.090 10.410 1.00 94.62 193 ILE A O 1
ATOM 1423 N N . ALA A 1 194 ? -3.983 3.798 8.603 1.00 94.88 194 ALA A N 1
ATOM 1424 C CA . ALA A 1 194 ? -5.063 2.814 8.716 1.00 94.88 194 ALA A CA 1
ATOM 1425 C C . ALA A 1 194 ? -4.553 1.361 8.640 1.00 94.88 194 ALA A C 1
ATOM 1427 O O . ALA A 1 194 ? -4.856 0.543 9.512 1.00 94.88 194 ALA A O 1
ATOM 1428 N N . CYS A 1 195 ? -3.702 1.049 7.656 1.00 95.94 195 CYS A N 1
ATOM 1429 C CA . CYS A 1 195 ? -3.067 -0.265 7.516 1.00 95.94 195 CYS A CA 1
ATOM 1430 C C . CYS A 1 195 ? -2.253 -0.627 8.765 1.00 95.94 195 CYS A C 1
ATOM 1432 O O . CYS A 1 195 ? -2.273 -1.767 9.242 1.00 95.94 195 CYS A O 1
ATOM 1434 N N . ARG A 1 196 ? -1.533 0.353 9.321 1.00 95.75 196 ARG A N 1
ATOM 1435 C CA . ARG A 1 196 ? -0.697 0.141 10.498 1.00 95.75 196 ARG A CA 1
ATOM 1436 C C . ARG A 1 196 ? -1.525 -0.079 11.760 1.00 95.75 196 ARG A C 1
ATOM 1438 O O . ARG A 1 196 ? -1.202 -0.980 12.536 1.00 95.75 196 ARG A O 1
ATOM 1445 N N . ALA A 1 197 ? -2.608 0.676 11.931 1.00 94.12 197 ALA A N 1
ATOM 1446 C CA . ALA A 1 197 ? -3.577 0.511 13.011 1.00 94.12 197 ALA A CA 1
ATOM 1447 C C . ALA A 1 197 ? -4.248 -0.878 12.970 1.00 94.12 197 ALA A C 1
ATOM 1449 O O . ALA A 1 197 ? -4.331 -1.564 13.998 1.00 94.12 197 ALA A O 1
ATOM 1450 N N . ALA A 1 198 ? -4.605 -1.351 11.770 1.00 94.81 198 ALA A N 1
ATOM 1451 C CA . ALA A 1 198 ? -5.158 -2.689 11.535 1.00 94.81 198 ALA A CA 1
ATOM 1452 C C . ALA A 1 198 ? -4.149 -3.814 11.847 1.00 94.81 198 ALA A C 1
ATOM 1454 O O . ALA A 1 198 ? -4.513 -4.981 12.010 1.00 94.81 198 ALA A O 1
ATOM 1455 N N . GLY A 1 199 ? -2.871 -3.458 12.005 1.00 94.00 199 GLY A N 1
ATOM 1456 C CA . GLY A 1 199 ? -1.799 -4.389 12.322 1.00 94.00 199 GLY A CA 1
ATOM 1457 C C . GLY A 1 199 ? -1.380 -5.236 11.129 1.00 94.00 199 GLY A C 1
ATOM 1458 O O . GLY A 1 199 ? -0.900 -6.348 11.344 1.00 94.00 199 GLY A O 1
ATOM 1459 N N . LEU A 1 200 ? -1.560 -4.713 9.913 1.00 95.06 200 LEU A N 1
ATOM 1460 C CA . LEU A 1 200 ? -1.085 -5.350 8.691 1.00 95.06 200 LEU A CA 1
ATOM 1461 C C . LEU A 1 200 ? 0.440 -5.469 8.686 1.00 95.06 200 LEU A C 1
ATOM 1463 O O . LEU A 1 200 ? 1.157 -4.713 9.354 1.00 95.06 200 LEU A O 1
ATOM 1467 N N . GLU A 1 201 ? 0.935 -6.429 7.912 1.00 93.19 201 GLU A N 1
ATOM 1468 C CA . GLU A 1 201 ? 2.355 -6.551 7.604 1.00 93.19 201 GLU A CA 1
ATOM 1469 C C . GLU A 1 201 ? 2.731 -5.730 6.363 1.00 93.19 201 GLU A C 1
ATOM 1471 O O . GLU A 1 201 ? 1.868 -5.258 5.621 1.00 93.19 201 GLU A O 1
ATOM 1476 N N . ASP A 1 202 ? 4.039 -5.574 6.118 1.00 92.12 202 ASP A N 1
ATOM 1477 C CA . ASP A 1 202 ? 4.560 -4.790 4.992 1.00 92.12 202 ASP A CA 1
ATOM 1478 C C . ASP A 1 202 ? 3.953 -5.229 3.638 1.00 92.12 202 ASP A C 1
ATOM 1480 O O . ASP A 1 202 ? 3.666 -4.363 2.823 1.00 92.12 202 ASP A O 1
ATOM 1484 N N . ALA A 1 203 ? 3.733 -6.527 3.361 1.00 88.44 203 ALA A N 1
ATOM 1485 C CA . ALA A 1 203 ? 3.200 -6.956 2.046 1.00 88.44 203 ALA A CA 1
ATOM 1486 C C . ALA A 1 203 ? 1.758 -6.547 1.894 1.00 88.44 203 ALA A C 1
ATOM 1488 O O . ALA A 1 203 ? 1.388 -6.069 0.831 1.00 88.44 203 ALA A O 1
ATOM 1489 N N . ASP A 1 204 ? 0.950 -6.785 2.921 1.00 93.06 204 ASP A N 1
ATOM 1490 C CA . ASP A 1 204 ? -0.481 -6.536 2.837 1.00 93.06 204 ASP A CA 1
ATOM 1491 C C . ASP A 1 204 ? -0.730 -5.035 2.696 1.00 93.06 204 ASP A C 1
ATOM 1493 O O . ASP A 1 204 ? -1.535 -4.625 1.865 1.00 93.06 204 ASP A O 1
ATOM 1497 N N . ALA A 1 205 ? 0.063 -4.209 3.389 1.00 94.56 205 ALA A N 1
ATOM 1498 C CA . ALA A 1 205 ? 0.072 -2.767 3.176 1.00 94.56 205 ALA A CA 1
ATOM 1499 C C . ALA A 1 205 ? 0.476 -2.396 1.735 1.00 94.56 205 ALA A C 1
ATOM 1501 O O . ALA A 1 205 ? -0.237 -1.632 1.090 1.00 94.56 205 ALA A O 1
ATOM 1502 N N . ILE A 1 206 ? 1.565 -2.962 1.187 1.00 92.62 206 ILE A N 1
ATOM 1503 C CA . ILE A 1 206 ? 1.975 -2.685 -0.206 1.00 92.62 206 ILE A CA 1
ATOM 1504 C C . ILE A 1 206 ? 0.889 -3.123 -1.198 1.00 92.62 206 ILE A C 1
ATOM 1506 O O . ILE A 1 206 ? 0.597 -2.377 -2.130 1.00 92.62 206 ILE A O 1
ATOM 1510 N N . ARG A 1 207 ? 0.266 -4.293 -1.010 1.00 89.88 207 ARG A N 1
ATOM 1511 C CA . ARG A 1 207 ? -0.835 -4.770 -1.863 1.00 89.88 207 ARG A CA 1
ATOM 1512 C C . ARG A 1 207 ? -1.997 -3.787 -1.866 1.00 89.88 207 ARG A C 1
ATOM 1514 O O . ARG A 1 207 ? -2.507 -3.480 -2.938 1.00 89.88 207 ARG A O 1
ATOM 1521 N N . ILE A 1 208 ? -2.365 -3.253 -0.701 1.00 93.38 208 ILE A N 1
ATOM 1522 C CA . ILE A 1 208 ? -3.407 -2.228 -0.590 1.00 93.38 208 ILE A CA 1
ATOM 1523 C C . ILE A 1 208 ? -2.973 -0.945 -1.307 1.00 93.38 208 ILE A C 1
ATOM 1525 O O . ILE A 1 208 ? -3.717 -0.456 -2.152 1.00 93.38 208 ILE A O 1
ATOM 1529 N N . PHE A 1 209 ? -1.762 -0.432 -1.055 1.00 93.25 209 PHE A N 1
ATOM 1530 C CA . PHE A 1 209 ? -1.255 0.787 -1.705 1.00 93.25 209 PHE A CA 1
ATOM 1531 C C . PHE A 1 209 ? -1.233 0.680 -3.234 1.00 93.25 209 PHE A C 1
ATOM 1533 O O . PHE A 1 209 ? -1.640 1.602 -3.933 1.00 93.25 209 PHE A O 1
ATOM 1540 N N . VAL A 1 210 ? -0.785 -0.457 -3.766 1.00 89.56 210 VAL A N 1
ATOM 1541 C CA . VAL A 1 210 ? -0.663 -0.665 -5.214 1.00 89.56 210 VAL A CA 1
ATOM 1542 C C . VAL A 1 210 ? -2.012 -1.002 -5.856 1.00 89.56 210 VAL A C 1
ATOM 1544 O O . VAL A 1 210 ? -2.283 -0.558 -6.972 1.00 89.56 210 VAL A O 1
ATOM 1547 N N . GLY A 1 211 ? -2.850 -1.787 -5.176 1.00 88.12 211 GLY A N 1
ATOM 1548 C CA . GLY A 1 211 ? -4.114 -2.289 -5.713 1.00 88.12 211 GLY A CA 1
ATOM 1549 C C . GLY A 1 211 ? -5.244 -1.264 -5.674 1.00 88.12 211 GLY A C 1
ATOM 1550 O O . GLY A 1 211 ? -5.873 -1.008 -6.699 1.00 88.12 211 GLY A O 1
ATOM 1551 N N . VAL A 1 212 ? -5.491 -0.676 -4.501 1.00 89.25 212 VAL A N 1
ATOM 1552 C CA . VAL A 1 212 ? -6.665 0.178 -4.222 1.00 89.25 212 VAL A CA 1
ATOM 1553 C C . VAL A 1 212 ? -6.309 1.537 -3.620 1.00 89.25 212 VAL A C 1
ATOM 1555 O O . VAL A 1 212 ? -7.188 2.368 -3.410 1.00 89.25 212 VAL A O 1
ATOM 1558 N N . GLY A 1 213 ? -5.031 1.772 -3.323 1.00 82.38 213 GLY A N 1
ATOM 1559 C CA . GLY A 1 213 ? -4.571 3.012 -2.723 1.00 82.38 213 GLY A CA 1
ATOM 1560 C C . GLY A 1 213 ? -4.744 4.234 -3.637 1.00 82.38 213 GLY A C 1
ATOM 1561 O O . GLY A 1 213 ? -4.948 4.107 -4.856 1.00 82.38 213 GLY A O 1
ATOM 1562 N N . PRO A 1 214 ? -4.602 5.445 -3.064 1.00 83.88 214 PRO A N 1
ATOM 1563 C CA . PRO A 1 214 ? -4.628 6.703 -3.797 1.00 83.88 214 PRO A CA 1
ATOM 1564 C C . PRO A 1 214 ? -3.714 6.655 -5.021 1.00 83.88 214 PRO A C 1
ATOM 1566 O O . PRO A 1 214 ? -2.649 6.031 -4.983 1.00 83.88 214 PRO A O 1
ATOM 1569 N N . ALA A 1 215 ? -4.075 7.353 -6.101 1.00 83.06 215 ALA A N 1
ATOM 1570 C CA . ALA A 1 215 ? -3.266 7.389 -7.325 1.00 83.06 215 ALA A CA 1
ATOM 1571 C C . ALA A 1 215 ? -1.790 7.741 -7.051 1.00 83.06 215 ALA A C 1
ATOM 1573 O O . ALA A 1 215 ? -0.891 7.156 -7.654 1.00 83.06 215 ALA A O 1
ATOM 1574 N N . ALA A 1 216 ? -1.532 8.609 -6.065 1.00 82.12 216 ALA A N 1
ATOM 1575 C CA . ALA A 1 216 ? -0.186 8.938 -5.605 1.00 82.12 216 ALA A CA 1
ATOM 1576 C C . ALA A 1 216 ? 0.630 7.699 -5.184 1.00 82.12 216 ALA A C 1
ATOM 1578 O O . ALA A 1 216 ? 1.798 7.579 -5.553 1.00 82.12 216 ALA A O 1
ATOM 1579 N N . THR A 1 217 ? 0.020 6.745 -4.474 1.00 84.50 217 THR A N 1
ATOM 1580 C CA . THR A 1 217 ? 0.685 5.524 -3.977 1.00 84.50 217 THR A CA 1
ATOM 1581 C C . THR A 1 217 ? 0.972 4.476 -5.048 1.00 84.50 217 THR A C 1
ATOM 1583 O O . THR A 1 217 ? 1.763 3.568 -4.807 1.00 84.50 217 THR A O 1
ATOM 1586 N N . ARG A 1 218 ? 0.397 4.624 -6.247 1.00 83.62 218 ARG A N 1
ATOM 1587 C CA . ARG A 1 218 ? 0.695 3.767 -7.406 1.00 83.62 218 ARG A CA 1
ATOM 1588 C C . ARG A 1 218 ? 1.963 4.187 -8.157 1.00 83.62 218 ARG A C 1
ATOM 1590 O O . ARG A 1 218 ? 2.435 3.443 -9.012 1.00 83.62 218 ARG A O 1
ATOM 1597 N N . SER A 1 219 ? 2.519 5.355 -7.826 1.00 85.50 219 SER A N 1
ATOM 1598 C CA . SER A 1 219 ? 3.854 5.774 -8.263 1.00 85.50 219 SER A CA 1
ATOM 1599 C C . SER A 1 219 ? 4.932 5.238 -7.321 1.00 85.50 219 SER A C 1
ATOM 1601 O O . SER A 1 219 ? 4.690 5.040 -6.129 1.00 85.50 219 SER A O 1
ATOM 1603 N N . GLY A 1 220 ? 6.154 5.063 -7.821 1.00 82.12 220 GLY A N 1
ATOM 1604 C CA . GLY A 1 220 ? 7.262 4.525 -7.022 1.00 82.12 220 GLY A CA 1
ATOM 1605 C C . GLY A 1 220 ? 7.622 5.438 -5.845 1.00 82.12 220 GLY A C 1
ATOM 1606 O O . GLY A 1 220 ? 7.837 4.971 -4.725 1.00 82.12 220 GLY A O 1
ATOM 1607 N N . ALA A 1 221 ? 7.613 6.755 -6.079 1.00 83.38 221 ALA A N 1
ATOM 1608 C CA . ALA A 1 221 ? 7.877 7.762 -5.055 1.00 83.38 221 ALA A CA 1
ATOM 1609 C C . ALA A 1 221 ? 6.770 7.811 -3.990 1.00 83.38 221 ALA A C 1
ATOM 1611 O O . ALA A 1 221 ? 7.071 7.794 -2.797 1.00 83.38 221 ALA A O 1
ATOM 1612 N N . GLY A 1 222 ? 5.498 7.816 -4.401 1.00 86.81 222 GLY A N 1
ATOM 1613 C CA . GLY A 1 222 ? 4.384 7.839 -3.452 1.00 86.81 222 GLY A CA 1
ATOM 1614 C C . GLY A 1 222 ? 4.247 6.537 -2.663 1.00 86.81 222 GLY A C 1
ATOM 1615 O O . GLY A 1 222 ? 3.948 6.581 -1.471 1.00 86.81 222 GLY A O 1
ATOM 1616 N N . LEU A 1 223 ? 4.553 5.381 -3.268 1.00 90.31 223 LEU A N 1
ATOM 1617 C CA . LEU A 1 223 ? 4.655 4.116 -2.536 1.00 90.31 223 LEU A CA 1
ATOM 1618 C C . LEU A 1 223 ? 5.767 4.176 -1.482 1.00 90.31 223 LEU A C 1
ATOM 1620 O O . LEU A 1 223 ? 5.578 3.736 -0.349 1.00 90.31 223 LEU A O 1
ATOM 1624 N N . GLN A 1 224 ? 6.932 4.728 -1.832 1.00 86.81 224 GLN A N 1
ATOM 1625 C CA . GLN A 1 224 ? 8.036 4.888 -0.888 1.00 86.81 224 GLN A CA 1
ATOM 1626 C C . GLN A 1 224 ? 7.672 5.825 0.275 1.00 86.81 224 GLN A C 1
ATOM 1628 O O . GLN A 1 224 ? 7.996 5.505 1.421 1.00 86.81 224 GLN A O 1
ATOM 1633 N N . GLU A 1 225 ? 6.995 6.943 0.004 1.00 89.06 225 GLU A N 1
ATOM 1634 C CA . GLU A 1 225 ? 6.497 7.896 1.010 1.00 89.06 225 GLU A CA 1
ATOM 1635 C C . GLU A 1 225 ? 5.493 7.219 1.966 1.00 89.06 225 GLU A C 1
ATOM 1637 O O . GLU A 1 225 ? 5.660 7.265 3.191 1.00 89.06 225 GLU A O 1
ATOM 1642 N N . ALA A 1 226 ? 4.513 6.490 1.420 1.00 91.38 226 ALA A N 1
ATOM 1643 C CA . ALA A 1 226 ? 3.528 5.739 2.200 1.00 91.38 226 ALA A CA 1
ATOM 1644 C C . ALA A 1 226 ? 4.182 4.643 3.058 1.00 91.38 226 ALA A C 1
ATOM 1646 O O . ALA A 1 226 ? 3.909 4.541 4.254 1.00 91.38 226 ALA A O 1
ATOM 1647 N N . MET A 1 227 ? 5.116 3.870 2.492 1.00 93.88 227 MET A N 1
ATOM 1648 C CA . MET A 1 227 ? 5.847 2.833 3.229 1.00 93.88 227 MET A CA 1
ATOM 1649 C C . MET A 1 227 ? 6.742 3.399 4.330 1.00 93.88 227 MET A C 1
ATOM 1651 O O . MET A 1 227 ? 6.883 2.774 5.380 1.00 93.88 227 MET A O 1
ATOM 1655 N N . THR A 1 228 ? 7.340 4.570 4.111 1.00 91.62 228 THR A N 1
ATOM 1656 C CA . THR A 1 228 ? 8.144 5.248 5.138 1.00 91.62 228 THR A CA 1
ATOM 1657 C C . THR A 1 228 ? 7.258 5.627 6.321 1.00 91.62 228 THR A C 1
ATOM 1659 O O . THR A 1 228 ? 7.592 5.303 7.458 1.00 91.62 228 THR A O 1
ATOM 1662 N N . SER A 1 229 ? 6.083 6.196 6.043 1.00 91.81 229 SER A N 1
ATOM 1663 C CA . SER A 1 229 ? 5.075 6.540 7.054 1.00 91.81 229 SER A CA 1
ATOM 1664 C C . SER A 1 229 ? 4.547 5.311 7.800 1.00 91.81 229 SER A C 1
ATOM 1666 O O . SER A 1 229 ? 4.452 5.306 9.026 1.00 91.81 229 SER A O 1
ATOM 1668 N N . PHE A 1 230 ? 4.269 4.225 7.077 1.00 94.31 230 PHE A N 1
ATOM 1669 C CA . PHE A 1 230 ? 3.846 2.953 7.663 1.00 94.31 230 PHE A CA 1
ATOM 1670 C C . PHE A 1 230 ? 4.898 2.373 8.625 1.00 94.31 230 PHE A C 1
ATOM 1672 O O . PHE A 1 230 ? 4.558 1.840 9.682 1.00 94.31 230 PHE A O 1
ATOM 1679 N N . GLN A 1 231 ? 6.181 2.457 8.258 1.00 93.31 231 GLN A N 1
ATOM 1680 C CA . GLN A 1 231 ? 7.288 1.877 9.024 1.00 93.31 231 GLN A CA 1
ATOM 1681 C C . GLN A 1 231 ? 7.729 2.740 10.207 1.00 93.31 231 GLN A C 1
ATOM 1683 O O . GLN A 1 231 ? 8.230 2.180 11.184 1.00 93.31 231 GLN A O 1
ATOM 1688 N N . SER A 1 232 ? 7.545 4.062 10.139 1.00 92.25 232 SER A N 1
ATOM 1689 C CA . SER A 1 232 ? 7.879 4.982 11.233 1.00 92.25 232 SER A CA 1
ATOM 1690 C C . SER A 1 232 ? 6.896 4.917 12.399 1.00 92.25 232 SER A C 1
ATOM 1692 O O . SER A 1 232 ? 7.241 5.317 13.505 1.00 92.25 232 SER A O 1
ATOM 1694 N N . LEU A 1 233 ? 5.679 4.420 12.167 1.00 92.06 233 LEU A N 1
ATOM 1695 C CA . LEU A 1 233 ? 4.634 4.347 13.183 1.00 92.06 233 LEU A CA 1
ATOM 1696 C C . LEU A 1 233 ? 4.586 2.960 13.832 1.00 92.06 233 LEU A C 1
ATOM 1698 O O . LEU A 1 233 ? 4.606 1.919 13.166 1.00 92.06 233 LEU A O 1
ATOM 1702 N N . ASP A 1 234 ? 4.466 2.909 15.154 1.00 91.12 234 ASP A N 1
ATOM 1703 C CA . ASP A 1 234 ? 3.968 1.718 15.830 1.00 91.12 234 ASP A CA 1
ATOM 1704 C C . ASP A 1 234 ? 2.435 1.642 15.726 1.00 91.12 234 ASP A C 1
ATOM 1706 O O . ASP A 1 234 ? 1.743 2.603 15.384 1.00 91.12 234 ASP A O 1
ATOM 1710 N N . ARG A 1 235 ? 1.898 0.449 15.975 1.00 91.06 235 ARG A N 1
ATOM 1711 C CA . ARG A 1 235 ? 0.466 0.183 15.834 1.00 91.06 235 ARG A CA 1
ATOM 1712 C C . ARG A 1 235 ? -0.395 0.997 16.820 1.00 91.06 235 ARG A C 1
ATOM 1714 O O . ARG A 1 235 ? -1.362 1.595 16.351 1.00 91.06 235 ARG A O 1
ATOM 1721 N N . PRO A 1 236 ? -0.100 1.028 18.136 1.00 87.94 236 PRO A N 1
ATOM 1722 C CA . PRO A 1 236 ? -0.810 1.893 19.081 1.00 87.94 236 PRO A CA 1
ATOM 1723 C C . PRO A 1 236 ? -0.867 3.364 18.652 1.00 87.94 236 PRO A C 1
ATOM 1725 O O . PRO A 1 236 ? -1.949 3.951 18.659 1.00 87.94 236 PRO A O 1
ATOM 1728 N N . THR A 1 237 ? 0.263 3.936 18.229 1.00 89.12 237 THR A N 1
ATOM 1729 C CA . THR A 1 237 ? 0.337 5.328 17.762 1.00 89.12 237 THR A CA 1
ATOM 1730 C C . THR A 1 237 ? -0.519 5.542 16.515 1.00 89.12 237 THR A C 1
ATOM 1732 O O . THR A 1 237 ? -1.326 6.470 16.474 1.00 89.12 237 THR A O 1
ATOM 1735 N N . ALA A 1 238 ? -0.428 4.644 15.528 1.00 92.94 238 ALA A N 1
ATOM 1736 C CA . ALA A 1 238 ? -1.243 4.719 14.317 1.00 92.94 238 ALA A CA 1
ATOM 1737 C C . ALA A 1 238 ? -2.751 4.650 14.616 1.00 92.94 238 ALA A C 1
ATOM 1739 O O . ALA A 1 238 ? -3.527 5.415 14.053 1.00 92.94 238 ALA A O 1
ATOM 1740 N N . ALA A 1 239 ? -3.174 3.776 15.531 1.00 90.38 239 ALA A N 1
ATOM 1741 C CA . ALA A 1 239 ? -4.584 3.639 15.882 1.00 90.38 239 ALA A CA 1
ATOM 1742 C C . ALA A 1 239 ? -5.152 4.879 16.597 1.00 90.38 239 ALA A C 1
ATOM 1744 O O . ALA A 1 239 ? -6.312 5.228 16.384 1.00 90.38 239 ALA A O 1
ATOM 1745 N N . ARG A 1 240 ? -4.343 5.575 17.407 1.00 86.38 240 ARG A N 1
ATOM 1746 C CA . ARG A 1 240 ? -4.742 6.852 18.023 1.00 86.38 240 ARG A CA 1
ATOM 1747 C C . ARG A 1 240 ? -4.860 7.967 17.000 1.00 86.38 240 ARG A C 1
ATOM 1749 O O . ARG A 1 240 ? -5.894 8.622 16.963 1.00 86.38 240 ARG A O 1
ATOM 1756 N N . LEU A 1 241 ? -3.838 8.130 16.156 1.00 91.12 241 LEU A N 1
ATOM 1757 C CA . LEU A 1 241 ? -3.864 9.104 15.065 1.00 91.12 241 LEU A CA 1
ATOM 1758 C C . LEU A 1 241 ? -5.103 8.902 14.197 1.00 91.12 241 LEU A C 1
ATOM 1760 O O . LEU A 1 241 ? -5.806 9.863 13.906 1.00 91.12 241 LEU A O 1
ATOM 1764 N N . LEU A 1 242 ? -5.406 7.647 13.854 1.00 91.88 242 LEU A N 1
ATOM 1765 C CA . LEU A 1 242 ? -6.580 7.319 13.062 1.00 91.88 242 LEU A CA 1
ATOM 1766 C C . LEU A 1 242 ? -7.872 7.809 13.720 1.00 91.88 242 LEU A C 1
ATOM 1768 O O . LEU A 1 242 ? -8.638 8.488 13.056 1.00 91.88 242 LEU A O 1
ATOM 1772 N N . ARG A 1 243 ? -8.080 7.549 15.018 1.00 88.56 243 ARG A N 1
ATOM 1773 C CA . ARG A 1 243 ? -9.272 8.025 15.747 1.00 88.56 243 ARG A CA 1
ATOM 1774 C C . ARG A 1 243 ? -9.377 9.546 15.787 1.00 88.56 243 ARG A C 1
ATOM 1776 O O . ARG A 1 243 ? -10.460 10.092 15.604 1.00 88.56 243 ARG A O 1
ATOM 1783 N N . THR A 1 244 ? -8.252 10.227 16.003 1.00 89.31 244 THR A N 1
ATOM 1784 C CA . THR A 1 244 ? -8.197 11.694 15.982 1.00 89.31 244 THR A CA 1
ATOM 1785 C C . THR A 1 244 ? -8.588 12.243 14.610 1.00 89.31 244 THR A C 1
ATOM 1787 O O . THR A 1 244 ? -9.324 13.223 14.527 1.00 89.31 244 THR A O 1
ATOM 1790 N N . ILE A 1 245 ? -8.131 11.597 13.534 1.00 89.75 245 ILE A N 1
ATOM 1791 C CA . ILE A 1 245 ? -8.425 11.993 12.152 1.00 89.75 245 ILE A CA 1
ATOM 1792 C C . ILE A 1 245 ? -9.885 11.711 11.801 1.00 89.75 245 ILE A C 1
ATOM 1794 O O . ILE A 1 245 ? -10.557 12.581 11.254 1.00 89.75 245 ILE A O 1
ATOM 1798 N N . THR A 1 246 ? -10.388 10.520 12.129 1.00 88.88 246 THR A N 1
ATOM 1799 C CA . THR A 1 246 ? -11.759 10.117 11.800 1.00 88.88 246 THR A CA 1
ATOM 1800 C C . THR A 1 246 ? -12.806 10.818 12.657 1.00 88.88 246 THR A C 1
ATOM 1802 O O . THR A 1 246 ? -13.991 10.646 12.392 1.00 88.88 246 THR A O 1
ATOM 1805 N N . ARG A 1 247 ? -12.382 11.606 13.661 1.00 76.88 247 ARG A N 1
ATOM 1806 C CA . ARG A 1 247 ? -13.250 12.293 14.629 1.00 76.88 247 ARG A CA 1
ATOM 1807 C C . ARG A 1 247 ? -14.362 11.388 15.138 1.00 76.88 247 ARG A C 1
ATOM 1809 O O . ARG A 1 247 ? -15.494 11.820 15.323 1.00 76.88 247 ARG A O 1
ATOM 1816 N N . ASP A 1 248 ? -13.994 10.146 15.424 1.00 61.25 248 ASP A N 1
ATOM 1817 C CA . ASP A 1 248 ? -14.788 9.305 16.304 1.00 61.25 248 ASP A CA 1
ATOM 1818 C C . ASP A 1 248 ? -14.484 9.798 17.728 1.00 61.25 248 ASP A C 1
ATOM 1820 O O . ASP A 1 248 ? -13.859 9.113 18.539 1.00 61.25 248 ASP A O 1
ATOM 1824 N N . GLU A 1 249 ? -14.799 11.076 17.994 1.00 44.88 249 GLU A N 1
ATOM 1825 C CA . GLU A 1 249 ? -15.063 11.456 19.369 1.00 44.88 249 GLU A CA 1
ATOM 1826 C C . GLU A 1 249 ? -16.252 10.587 19.752 1.00 44.88 249 GLU A C 1
ATOM 1828 O O . GLU A 1 249 ? -17.276 10.662 19.064 1.00 44.88 249 GLU A O 1
ATOM 1833 N N . PRO A 1 250 ? -16.126 9.722 20.774 1.00 49.75 250 PRO A N 1
ATOM 1834 C CA . PRO A 1 250 ? -17.310 9.094 21.318 1.00 49.75 250 PRO A CA 1
ATOM 1835 C C . PRO A 1 250 ? -18.254 10.249 21.612 1.00 49.75 250 PRO A C 1
ATOM 1837 O O . PRO A 1 250 ? -17.869 11.154 22.356 1.00 49.75 250 PRO A O 1
ATOM 1840 N N . GLU A 1 251 ? -19.416 10.260 20.952 1.00 45.31 251 GLU A N 1
ATOM 1841 C CA . GLU A 1 251 ? -20.485 11.205 21.250 1.00 45.31 251 GLU A CA 1
ATOM 1842 C C . GLU A 1 251 ? -20.519 11.309 22.776 1.00 45.31 251 GLU A C 1
ATOM 1844 O O . GLU A 1 251 ? -20.653 10.260 23.424 1.00 45.31 251 GLU A O 1
ATOM 1849 N N . PRO A 1 252 ? -20.201 12.483 23.358 1.00 42.91 252 PRO A N 1
ATOM 1850 C CA . PRO A 1 252 ? -19.952 12.580 24.782 1.00 42.91 252 PRO A CA 1
ATOM 1851 C C . PRO A 1 252 ? -21.161 11.970 25.462 1.00 42.91 252 PRO A C 1
ATOM 1853 O O . PRO A 1 252 ? -22.275 12.457 25.257 1.00 42.91 252 PRO A O 1
ATOM 1856 N N . LEU A 1 253 ? -20.934 10.861 26.187 1.00 46.84 253 LEU A N 1
ATOM 1857 C CA . LEU A 1 253 ? -21.958 10.187 26.979 1.00 46.84 253 LEU A CA 1
ATOM 1858 C C . LEU A 1 253 ? -22.780 11.301 27.618 1.00 46.84 253 LEU A C 1
ATOM 1860 O O . LEU A 1 253 ? -22.167 12.147 28.284 1.00 46.84 253 LEU A O 1
ATOM 1864 N N . PRO A 1 254 ? -24.096 11.391 27.340 1.00 47.94 254 PRO A N 1
ATOM 1865 C CA . PRO A 1 254 ? -24.881 12.530 27.772 1.00 47.94 254 PRO A CA 1
ATOM 1866 C C . PRO A 1 254 ? -24.591 12.726 29.252 1.00 47.94 254 PRO A C 1
ATOM 1868 O O . PRO A 1 254 ? -24.710 11.781 30.033 1.00 47.94 254 PRO A O 1
ATOM 1871 N N . ALA A 1 255 ? -24.133 13.928 29.611 1.00 50.19 255 ALA A N 1
ATOM 1872 C CA . ALA A 1 255 ? -23.710 14.325 30.954 1.00 50.19 255 ALA A CA 1
ATOM 1873 C C . ALA A 1 255 ? -24.896 14.384 31.943 1.00 50.19 255 ALA A C 1
ATOM 1875 O O . ALA A 1 255 ? -25.026 15.291 32.761 1.00 50.19 255 ALA A O 1
ATOM 1876 N N . ALA A 1 256 ? -25.798 13.416 31.846 1.00 53.47 256 ALA A N 1
ATOM 1877 C CA . ALA A 1 256 ? -26.993 13.227 32.623 1.00 53.47 256 ALA A CA 1
ATOM 1878 C C . ALA A 1 256 ? -26.825 11.930 33.416 1.00 53.47 256 ALA A C 1
ATOM 1880 O O . ALA A 1 256 ? -27.355 10.901 33.015 1.00 53.47 256 ALA A O 1
ATOM 1881 N N . GLN A 1 257 ? -26.058 11.987 34.514 1.00 51.28 257 GLN A N 1
ATOM 1882 C CA . GLN A 1 257 ? -26.361 11.271 35.771 1.00 51.28 257 GLN A CA 1
ATOM 1883 C C . GLN A 1 257 ? -25.321 11.454 36.890 1.00 51.28 257 GLN A C 1
ATOM 1885 O O . GLN A 1 257 ? -25.586 11.033 38.013 1.00 51.28 257 GLN A O 1
ATOM 1890 N N . GLU A 1 258 ? -24.192 12.136 36.670 1.00 45.75 258 GLU A N 1
ATOM 1891 C CA . GLU A 1 258 ? -23.192 12.310 37.742 1.00 45.75 258 GLU A CA 1
ATOM 1892 C C . GLU A 1 258 ? -23.425 13.528 38.662 1.00 45.75 258 GLU A C 1
ATOM 1894 O O . GLU A 1 258 ? -22.746 13.691 39.674 1.00 45.75 258 GLU A O 1
ATOM 1899 N N . THR A 1 259 ? -24.443 14.353 38.395 1.00 50.72 259 THR A N 1
ATOM 1900 C CA . THR A 1 259 ? -24.787 15.527 39.223 1.00 50.72 259 THR A CA 1
ATOM 1901 C C . THR A 1 259 ? -25.914 15.312 40.242 1.00 50.72 259 THR A C 1
ATOM 1903 O O . THR A 1 259 ? -26.233 16.244 40.976 1.00 50.72 259 THR A O 1
ATOM 1906 N N . ALA A 1 260 ? -26.481 14.107 40.389 1.00 53.31 260 ALA A N 1
ATOM 1907 C CA . ALA A 1 260 ? -27.596 13.880 41.326 1.00 53.31 260 ALA A CA 1
ATOM 1908 C C . ALA A 1 260 ? -27.219 13.287 42.705 1.00 53.31 260 ALA A C 1
ATOM 1910 O O . ALA A 1 260 ? -28.084 13.208 43.572 1.00 53.31 260 ALA A O 1
ATOM 1911 N N . ALA A 1 261 ? -25.962 12.897 42.965 1.00 51.84 261 ALA A N 1
ATOM 1912 C CA . ALA A 1 261 ? -25.596 12.182 44.206 1.00 51.84 261 ALA A CA 1
ATOM 1913 C C . ALA A 1 261 ? -24.571 12.893 45.114 1.00 51.84 261 ALA A C 1
ATOM 1915 O O . ALA A 1 261 ? -23.946 12.261 45.966 1.00 51.84 261 ALA A O 1
ATOM 1916 N N . ARG A 1 262 ? -24.400 14.214 44.989 1.00 48.12 262 ARG A N 1
ATOM 1917 C CA . ARG A 1 262 ? -23.667 15.016 45.986 1.00 48.12 262 ARG A CA 1
ATOM 1918 C C . ARG A 1 262 ? -24.513 16.179 46.486 1.00 48.12 262 ARG A C 1
ATOM 1920 O O . ARG A 1 262 ? -24.225 17.338 46.218 1.00 48.12 262 ARG A O 1
ATOM 1927 N N . SER A 1 263 ? -25.526 15.857 47.286 1.00 44.91 263 SER A N 1
ATOM 1928 C CA . SER A 1 263 ? -26.017 16.780 48.310 1.00 44.91 263 SER A CA 1
ATOM 1929 C C . SER A 1 263 ? -25.180 16.594 49.581 1.00 44.91 263 SER A C 1
ATOM 1931 O O . SER A 1 263 ? -25.265 15.539 50.213 1.00 44.91 263 SER A O 1
ATOM 1933 N N . PRO A 1 264 ? -24.364 17.579 49.991 1.00 56.53 264 PRO A N 1
ATOM 1934 C CA . PRO A 1 264 ? -23.793 17.602 51.324 1.00 56.53 264 PRO A CA 1
ATOM 1935 C C . PRO A 1 264 ? -24.807 18.218 52.303 1.00 56.53 264 PRO A C 1
ATOM 1937 O O . PRO A 1 264 ? -25.488 19.185 51.976 1.00 56.53 264 PRO A O 1
ATOM 1940 N N . ARG A 1 265 ? -24.816 17.703 53.539 1.00 47.28 265 ARG A N 1
ATOM 1941 C CA . ARG A 1 265 ? -25.473 18.250 54.748 1.00 47.28 265 ARG A CA 1
ATOM 1942 C C . ARG A 1 265 ? -27.006 18.163 54.838 1.00 47.28 265 ARG A C 1
ATOM 1944 O O . ARG A 1 265 ? -27.715 19.087 54.461 1.00 47.28 265 ARG A O 1
ATOM 1951 N N . ARG A 1 266 ? -27.471 17.191 55.630 1.00 43.00 266 ARG A N 1
ATOM 1952 C CA . ARG A 1 266 ? -28.046 17.425 56.977 1.00 43.00 266 ARG A CA 1
ATOM 1953 C C . ARG A 1 266 ? -28.088 16.094 57.745 1.00 43.00 266 ARG A C 1
ATOM 1955 O O . ARG A 1 266 ? -28.579 15.107 57.227 1.00 43.00 266 ARG A O 1
ATOM 1962 N N . GLN A 1 267 ? -27.342 16.021 58.851 1.00 44.94 267 GLN A N 1
ATOM 1963 C CA . GLN A 1 267 ? -27.884 15.846 60.214 1.00 44.94 267 GLN A CA 1
ATOM 1964 C C . GLN A 1 267 ? -28.488 14.446 60.442 1.00 44.94 267 GLN A C 1
ATOM 1966 O O . GLN A 1 267 ? -29.559 14.138 59.950 1.00 44.94 267 GLN A O 1
ATOM 1971 N N . ALA A 1 268 ? -27.752 13.515 61.052 1.00 48.91 268 ALA A N 1
ATOM 1972 C CA . ALA A 1 268 ? -27.618 13.393 62.510 1.00 48.91 268 ALA A CA 1
ATOM 1973 C C . ALA A 1 268 ? -28.967 13.147 63.213 1.00 48.91 268 ALA A C 1
ATOM 1975 O O . ALA A 1 268 ? -29.622 14.106 63.603 1.00 48.91 268 ALA A O 1
ATOM 1976 N N . ALA A 1 269 ? -29.330 11.873 63.401 1.00 43.03 269 ALA A N 1
ATOM 1977 C CA . ALA A 1 269 ? -30.034 11.351 64.580 1.00 43.03 269 ALA A CA 1
ATOM 1978 C C . ALA A 1 269 ? -30.215 9.821 64.476 1.00 43.03 269 ALA A C 1
ATOM 1980 O O . ALA A 1 269 ? -30.607 9.327 63.426 1.00 43.03 269 ALA A O 1
ATOM 1981 N N . ALA A 1 270 ? -29.984 9.137 65.606 1.00 44.09 270 ALA A N 1
ATOM 1982 C CA . ALA A 1 270 ? -30.344 7.750 65.949 1.00 44.09 270 ALA A CA 1
ATOM 1983 C C . ALA A 1 270 ? -29.606 6.638 65.165 1.00 44.09 270 ALA A C 1
ATOM 1985 O O . ALA A 1 270 ? -29.817 6.450 63.977 1.00 44.09 270 ALA A O 1
ATOM 1986 N N . ALA A 1 271 ? -28.627 5.908 65.711 1.00 44.16 271 ALA A N 1
ATOM 1987 C CA . ALA A 1 271 ? -28.613 5.111 66.945 1.00 44.16 271 ALA A CA 1
ATOM 1988 C C . ALA A 1 271 ? -29.749 4.071 67.020 1.00 44.16 271 ALA A C 1
ATOM 1990 O O . ALA A 1 271 ? -30.917 4.433 66.942 1.00 44.16 271 ALA A O 1
ATOM 1991 N N . ALA A 1 272 ? -29.345 2.819 67.289 1.00 44.75 272 ALA A N 1
ATOM 1992 C CA . ALA A 1 272 ? -30.155 1.613 67.522 1.00 44.75 272 ALA A CA 1
ATOM 1993 C C . ALA A 1 272 ? -30.748 0.983 66.235 1.00 44.75 272 ALA A C 1
ATOM 1995 O O . ALA A 1 272 ? -31.259 1.678 65.376 1.00 44.75 272 ALA A O 1
ATOM 1996 N N . THR A 1 273 ? -30.699 -0.326 65.978 1.00 46.88 273 THR A N 1
ATOM 1997 C CA . THR A 1 273 ? -30.489 -1.467 66.874 1.00 46.88 273 THR A CA 1
ATOM 1998 C C . THR A 1 273 ? -30.117 -2.704 66.056 1.00 46.88 273 THR A C 1
ATOM 2000 O O . THR A 1 273 ? -30.604 -2.913 64.947 1.00 46.88 273 THR A O 1
ATOM 2003 N N . LEU A 1 274 ? -29.287 -3.548 66.664 1.00 47.19 274 LEU A N 1
ATOM 2004 C CA . LEU A 1 274 ? -29.100 -4.958 66.343 1.00 47.19 274 LEU A CA 1
ATOM 2005 C C . LEU A 1 274 ? -30.436 -5.709 66.217 1.00 47.19 274 LEU A C 1
ATOM 2007 O O . LEU A 1 274 ? -31.282 -5.595 67.103 1.00 47.19 274 LEU A O 1
ATOM 2011 N N . SER A 1 275 ? -30.556 -6.580 65.210 1.00 39.72 275 SER A N 1
ATOM 2012 C CA . SER A 1 275 ? -30.980 -7.980 65.396 1.00 39.72 275 SER A CA 1
ATOM 2013 C C . SER A 1 275 ? -30.818 -8.813 64.113 1.00 39.72 275 SER A C 1
ATOM 2015 O O . SER A 1 275 ? -31.258 -8.381 63.049 1.00 39.72 275 SER A O 1
ATOM 2017 N N . PRO A 1 276 ? -30.245 -10.028 64.216 1.00 62.12 276 PRO A N 1
ATOM 2018 C CA . PRO A 1 276 ? -30.288 -11.065 63.195 1.00 62.12 276 PRO A CA 1
ATOM 2019 C C . PRO A 1 276 ? -31.412 -12.079 63.488 1.00 62.12 276 PRO A C 1
ATOM 2021 O O . PRO A 1 276 ? -31.630 -12.475 64.630 1.00 62.12 276 PRO A O 1
ATOM 2024 N N . ARG A 1 277 ? -32.123 -12.517 62.449 1.00 41.94 277 ARG A N 1
ATOM 2025 C CA . ARG A 1 277 ? -33.033 -13.684 62.381 1.00 41.94 277 ARG A CA 1
ATOM 2026 C C . ARG A 1 277 ? -33.533 -13.717 60.929 1.00 41.94 277 ARG A C 1
ATOM 2028 O O . ARG A 1 277 ? -33.747 -12.661 60.360 1.00 41.94 277 ARG A O 1
ATOM 2035 N N . SER A 1 278 ? -33.777 -14.819 60.240 1.00 41.12 278 SER A N 1
ATOM 2036 C CA . SER A 1 278 ? -33.868 -16.232 60.573 1.00 41.12 278 SER A CA 1
ATOM 2037 C C . SER A 1 278 ? -34.025 -16.974 59.237 1.00 41.12 278 SER A C 1
ATOM 2039 O O . SER A 1 278 ? -34.592 -16.440 58.290 1.00 41.12 278 SER A O 1
ATOM 2041 N N . THR A 1 279 ? -33.536 -18.208 59.211 1.00 44.25 279 THR A N 1
ATOM 2042 C CA . THR A 1 279 ? -33.799 -19.319 58.281 1.00 44.25 279 THR A CA 1
ATOM 2043 C C . THR A 1 279 ? -35.181 -19.382 57.617 1.00 44.25 279 THR A C 1
ATOM 2045 O O . THR A 1 279 ? -36.185 -19.250 58.314 1.00 44.25 279 THR A O 1
ATOM 2048 N N . ALA A 1 280 ? -35.208 -19.751 56.329 1.00 44.75 280 ALA A N 1
ATOM 2049 C CA . ALA A 1 280 ? -35.935 -20.898 55.734 1.00 44.75 280 ALA A CA 1
ATOM 2050 C C . ALA A 1 280 ? -35.965 -20.703 54.197 1.00 44.75 280 ALA A C 1
ATOM 2052 O O . ALA A 1 280 ? -36.389 -19.661 53.721 1.00 44.75 280 ALA A O 1
ATOM 2053 N N . GLN A 1 281 ? -35.320 -21.533 53.373 1.00 40.50 281 GLN A N 1
ATOM 2054 C CA . GLN A 1 281 ? -35.662 -22.918 53.028 1.00 40.50 281 GLN A CA 1
ATOM 2055 C C . GLN A 1 281 ? -36.902 -23.018 52.115 1.00 40.50 281 GLN A C 1
ATOM 2057 O O . GLN A 1 281 ? -38.000 -22.637 52.500 1.00 40.50 281 GLN A O 1
ATOM 2062 N N . SER A 1 282 ? -36.688 -23.672 50.965 1.00 39.50 282 SER A N 1
ATOM 2063 C CA . SER A 1 282 ? -37.648 -24.472 50.182 1.00 39.50 282 SER A CA 1
ATOM 2064 C C . SER A 1 282 ? -38.157 -23.908 48.844 1.00 39.50 282 SER A C 1
ATOM 2066 O O . SER A 1 282 ? -38.691 -22.808 48.763 1.00 39.50 282 SER A O 1
ATOM 2068 N N . GLY A 1 283 ? -38.038 -24.754 47.810 1.00 47.06 283 GLY A N 1
ATOM 2069 C CA . GLY A 1 283 ? -38.684 -24.634 46.497 1.00 47.06 283 GLY A CA 1
ATOM 2070 C C . GLY A 1 283 ? -37.693 -24.739 45.334 1.00 47.06 283 GLY A C 1
ATOM 2071 O O . GLY A 1 283 ? -37.413 -23.748 44.678 1.00 47.06 283 GLY A O 1
ATOM 2072 N N . LEU A 1 284 ? -36.996 -25.860 45.118 1.00 48.94 284 LEU A N 1
ATOM 2073 C CA . LEU A 1 284 ? -37.468 -26.993 44.299 1.00 48.94 284 LEU A CA 1
ATOM 2074 C C . LEU A 1 284 ? -38.549 -26.621 43.262 1.00 48.94 284 LEU A C 1
ATOM 2076 O O . LEU A 1 284 ? -39.722 -26.523 43.617 1.00 48.94 284 LEU A O 1
ATOM 2080 N N . LYS A 1 285 ? -38.149 -26.487 41.988 1.00 49.94 285 LYS A N 1
ATOM 2081 C CA . LYS A 1 285 ? -38.912 -26.912 40.795 1.00 49.94 285 LYS A CA 1
ATOM 2082 C C . LYS A 1 285 ? -38.072 -26.746 39.515 1.00 49.94 285 LYS A C 1
ATOM 2084 O O . LYS A 1 285 ? -38.179 -25.755 38.807 1.00 49.94 285 LYS A O 1
ATOM 2089 N N . ASP A 1 286 ? -37.275 -27.767 39.217 1.00 52.12 286 ASP A N 1
ATOM 2090 C CA . ASP A 1 286 ? -37.244 -28.342 37.863 1.00 52.12 286 ASP A CA 1
ATOM 2091 C C . ASP A 1 286 ? -38.542 -29.164 37.686 1.00 52.12 286 ASP A C 1
ATOM 2093 O O . ASP A 1 286 ? -39.101 -29.582 38.708 1.00 52.12 286 ASP A O 1
ATOM 2097 N N . PRO A 1 287 ? -39.073 -29.433 36.473 1.00 60.56 287 PRO A N 1
ATOM 2098 C CA . PRO A 1 287 ? -38.324 -29.656 35.231 1.00 60.56 287 PRO A CA 1
ATOM 2099 C C . PRO A 1 287 ? -38.972 -29.005 33.989 1.00 60.56 287 PRO A C 1
ATOM 2101 O O . PRO A 1 287 ? -40.071 -28.463 34.071 1.00 60.56 287 PRO A O 1
ATOM 2104 N N . LYS A 1 288 ? -38.345 -29.132 32.809 1.00 52.75 288 LYS A N 1
ATOM 2105 C CA . LYS A 1 288 ? -38.923 -29.872 31.661 1.00 52.75 288 LYS A CA 1
ATOM 2106 C C . LYS A 1 288 ? -38.068 -29.711 30.402 1.00 52.75 288 LYS A C 1
ATOM 2108 O O . LYS A 1 288 ? -37.912 -28.629 29.850 1.00 52.75 288 LYS A O 1
ATOM 2113 N N . ALA A 1 289 ? -37.562 -30.854 29.952 1.00 51.16 289 ALA A N 1
ATOM 2114 C CA . ALA A 1 289 ? -36.933 -31.074 28.664 1.00 51.16 289 ALA A CA 1
ATOM 2115 C C . ALA A 1 289 ? -37.857 -30.715 27.487 1.00 51.16 289 ALA A C 1
ATOM 2117 O O . ALA A 1 289 ? -39.048 -31.033 27.510 1.00 51.16 289 ALA A O 1
ATOM 2118 N N . ALA A 1 290 ? -37.273 -30.149 26.429 1.00 46.28 290 ALA A N 1
ATOM 2119 C CA . ALA A 1 290 ? -37.833 -30.172 25.081 1.00 46.28 290 ALA A CA 1
ATOM 2120 C C . ALA A 1 290 ? -36.706 -30.118 24.029 1.00 46.28 290 ALA A C 1
ATOM 2122 O O . ALA A 1 290 ? -36.296 -29.059 23.571 1.00 46.28 290 ALA A O 1
ATOM 2123 N N . THR A 1 291 ? -36.240 -31.302 23.643 1.00 49.72 291 THR A N 1
ATOM 2124 C CA . THR A 1 291 ? -35.724 -31.643 22.303 1.00 49.72 291 THR A CA 1
ATOM 2125 C C . THR A 1 291 ? -36.731 -32.694 21.806 1.00 49.72 291 THR A C 1
ATOM 2127 O O . THR A 1 291 ? -37.083 -33.532 22.642 1.00 49.72 291 THR A O 1
ATOM 2130 N N . PRO A 1 292 ? -37.257 -32.704 20.557 1.00 59.22 292 PRO A N 1
ATOM 2131 C CA . PRO A 1 292 ? -36.474 -32.642 19.314 1.00 59.22 292 PRO A CA 1
ATOM 2132 C C . PRO A 1 292 ? -37.161 -31.953 18.109 1.00 59.22 292 PRO A C 1
ATOM 2134 O O . PRO A 1 292 ? -38.367 -31.746 18.097 1.00 59.22 292 PRO A O 1
ATOM 2137 N N . ALA A 1 293 ? -36.401 -31.690 17.041 1.00 55.53 293 ALA A N 1
ATOM 2138 C CA . ALA A 1 293 ? -36.877 -31.892 15.665 1.00 55.53 293 ALA A CA 1
ATOM 2139 C C . ALA A 1 293 ? -35.706 -31.828 14.675 1.00 55.53 293 ALA A C 1
ATOM 2141 O O . ALA A 1 293 ? -35.207 -30.764 14.315 1.00 55.53 293 ALA A O 1
ATOM 2142 N N . SER A 1 294 ? -35.307 -33.009 14.214 1.00 49.03 294 SER A N 1
ATOM 2143 C CA . SER A 1 294 ? -34.680 -33.221 12.917 1.00 49.03 294 SER A CA 1
ATOM 2144 C C . SER A 1 294 ? -35.571 -32.678 11.796 1.00 49.03 294 SER A C 1
ATOM 2146 O O . SER A 1 294 ? -36.755 -33.019 11.739 1.00 49.03 294 SER A O 1
ATOM 2148 N N . ARG A 1 295 ? -34.997 -31.934 10.848 1.00 56.44 295 ARG A N 1
ATOM 2149 C CA . ARG A 1 295 ? -35.563 -31.817 9.501 1.00 56.44 295 ARG A CA 1
ATOM 2150 C C . ARG A 1 295 ? -34.489 -32.155 8.477 1.00 56.44 295 ARG A C 1
ATOM 2152 O O . ARG A 1 295 ? -33.502 -31.446 8.316 1.00 56.44 295 ARG A O 1
ATOM 2159 N N . THR A 1 296 ? -34.698 -33.317 7.881 1.00 54.72 296 THR A N 1
ATOM 2160 C CA . THR A 1 296 ? -34.145 -33.797 6.622 1.00 54.72 296 THR A CA 1
ATOM 2161 C C . THR A 1 296 ? -34.680 -32.986 5.436 1.00 54.72 296 THR A C 1
ATOM 2163 O O . THR A 1 296 ? -35.692 -32.299 5.555 1.00 54.72 296 THR A O 1
ATOM 2166 N N . ASP A 1 297 ? -34.015 -33.191 4.295 1.00 51.41 297 ASP A N 1
ATOM 2167 C CA . ASP A 1 297 ? -34.400 -32.849 2.917 1.00 51.41 297 ASP A CA 1
ATOM 2168 C C . ASP A 1 297 ? -34.217 -31.382 2.478 1.00 51.41 297 ASP A C 1
ATOM 2170 O O . ASP A 1 297 ? -34.639 -30.448 3.140 1.00 51.41 297 ASP A O 1
ATOM 2174 N N . GLY A 1 298 ? -33.598 -31.084 1.334 1.00 51.53 298 GLY A N 1
ATOM 2175 C CA . GLY A 1 298 ? -33.157 -31.965 0.264 1.00 51.53 298 GLY A CA 1
ATOM 2176 C C . GLY A 1 298 ? -32.388 -31.207 -0.821 1.00 51.53 298 GLY A C 1
ATOM 2177 O O . GLY A 1 298 ? -32.450 -29.989 -0.933 1.00 51.53 298 GLY A O 1
ATOM 2178 N N . ARG A 1 299 ? -31.645 -31.999 -1.598 1.00 54.44 299 ARG A N 1
ATOM 2179 C CA . ARG A 1 299 ? -31.527 -31.940 -3.062 1.00 54.44 299 ARG A CA 1
ATOM 2180 C C . ARG A 1 299 ? -31.776 -30.572 -3.728 1.00 54.44 299 ARG A C 1
ATOM 2182 O O . ARG A 1 299 ? -32.920 -30.156 -3.846 1.00 54.44 299 ARG A O 1
ATOM 2189 N N . ASN A 1 300 ? -30.773 -30.054 -4.437 1.00 54.97 300 ASN A N 1
ATOM 2190 C CA . ASN A 1 300 ? -30.959 -29.954 -5.884 1.00 54.97 300 ASN A CA 1
ATOM 2191 C C . ASN A 1 300 ? -29.631 -30.013 -6.640 1.00 54.97 300 ASN A C 1
ATOM 2193 O O . ASN A 1 300 ? -28.696 -29.271 -6.354 1.00 54.97 300 ASN A O 1
ATOM 2197 N N . ARG A 1 301 ? -29.581 -30.953 -7.585 1.00 59.75 301 ARG A N 1
ATOM 2198 C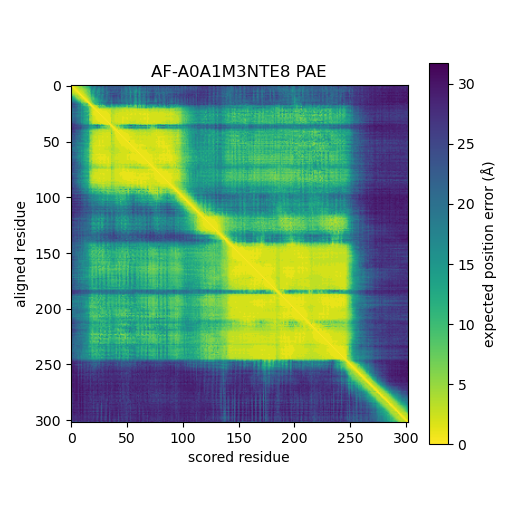 CA . ARG A 1 301 ? -28.617 -31.000 -8.679 1.00 59.75 301 ARG A CA 1
ATOM 2199 C C . ARG A 1 301 ? -29.183 -30.131 -9.798 1.00 59.75 301 ARG A C 1
ATOM 2201 O O . ARG A 1 301 ? -30.349 -30.295 -10.148 1.00 59.75 301 ARG A O 1
ATOM 2208 N N . GLY A 1 302 ? -28.339 -29.275 -10.343 1.00 63.84 302 GLY A N 1
ATOM 2209 C CA . GLY A 1 302 ? -28.424 -28.694 -11.676 1.00 63.84 302 GLY A CA 1
ATOM 2210 C C . GLY A 1 302 ? -27.001 -28.632 -12.184 1.00 63.84 302 GLY A C 1
ATOM 2211 O O . GLY A 1 302 ? -26.183 -28.053 -11.436 1.00 63.84 302 GLY A O 1
#

Mean predicted aligned error: 15.24 Å